Protein AF-A0A084ZCC2-F1 (afdb_monomer_lite)

Organism: NCBI:txid1005994

Sequence (187 aa):
MSNITREEIEHYLRAAKMIQTCDFDKGKHITVTPEHMIEIARIALASLEAEPVGEFYEAEPGNWYQRSEGDKAPKWTKLYAAPPVPSVPDYFAALVEAARVRADKAMRKHPQPNYVLNKVAEESGEVIKAVIHFTEGREEWRKVEYELIDNLAMLLRLVVEGDQVIGFTPPCICLTSILSAPLAEGE

Radius of gyration: 24.58 Å; chains: 1; bounding box: 45×61×62 Å

Foldseek 3Di:
DDDDDPVNVVVVVVVVVVVVPPPPDDPPPPDDDPVNVVVVVVLLVCLQVWDFPFKWADPDVVRIDTDDPPDDHPDIDGHTPHHRPDPPPPPVVVLLVLLQVVLVVCCVVPPPLDPLVVQLVVLVVQLVVQVVCVVVVNHDVVSNSVSSSSNSSSVVCCQCPNNVVVPGDHDPVSVVVVVPPDPPDDD

pLDDT: mean 78.57, std 18.83, range [33.72, 98.5]

Structure (mmCIF, N/CA/C/O backbone):
data_AF-A0A084ZCC2-F1
#
_entry.id   AF-A0A084ZCC2-F1
#
loop_
_atom_site.group_PDB
_atom_site.id
_atom_site.type_symbol
_atom_site.label_atom_id
_atom_site.label_alt_id
_atom_site.label_comp_id
_atom_site.label_asym_id
_atom_site.label_entity_id
_atom_site.label_seq_id
_atom_site.pdbx_PDB_ins_code
_atom_site.Cartn_x
_atom_site.Cartn_y
_atom_site.Cartn_z
_atom_site.occupancy
_atom_site.B_iso_or_equiv
_atom_site.auth_seq_id
_atom_site.auth_comp_id
_atom_site.auth_asym_id
_atom_site.auth_atom_id
_atom_site.pdbx_PDB_model_num
ATOM 1 N N . MET A 1 1 ? 6.401 -8.366 41.023 1.00 37.06 1 MET A N 1
ATOM 2 C CA . MET A 1 1 ? 5.619 -7.140 40.768 1.00 37.06 1 MET A CA 1
ATOM 3 C C . MET A 1 1 ? 6.564 -6.145 40.127 1.00 37.06 1 MET A C 1
ATOM 5 O O . MET A 1 1 ? 7.413 -5.604 40.824 1.00 37.06 1 MET A O 1
ATOM 9 N N . SER A 1 2 ? 6.523 -6.026 38.804 1.00 44.31 2 SER A N 1
ATOM 10 C CA . SER A 1 2 ? 7.379 -5.092 38.071 1.00 44.31 2 SER A CA 1
ATOM 11 C C . SER A 1 2 ? 6.809 -3.689 38.251 1.00 44.31 2 SER A C 1
ATOM 13 O O . SER A 1 2 ? 5.644 -3.455 37.938 1.00 44.31 2 SER A O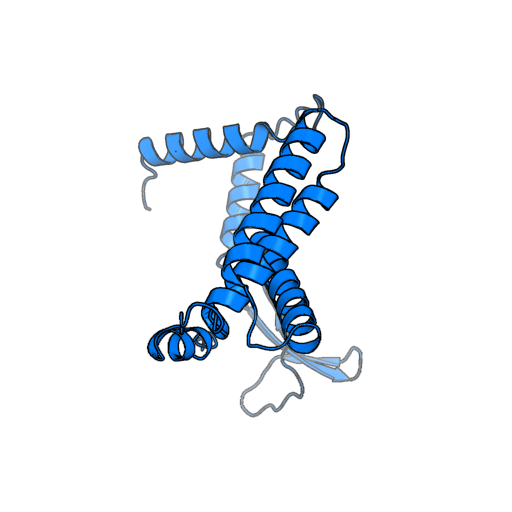 1
ATOM 15 N N . ASN A 1 3 ? 7.591 -2.786 38.837 1.00 54.12 3 ASN A N 1
ATOM 16 C CA . ASN A 1 3 ? 7.167 -1.407 39.047 1.00 54.12 3 ASN A CA 1
ATOM 17 C C . ASN A 1 3 ? 7.273 -0.660 37.717 1.00 54.12 3 ASN A C 1
ATOM 19 O O . ASN A 1 3 ? 8.357 -0.614 37.139 1.00 54.12 3 ASN A O 1
ATOM 23 N N . ILE A 1 4 ? 6.162 -0.084 37.257 1.00 68.75 4 ILE A N 1
ATOM 24 C CA . ILE A 1 4 ? 6.155 0.790 36.084 1.00 68.75 4 ILE A CA 1
ATOM 25 C C . ILE A 1 4 ? 6.996 2.035 36.387 1.00 68.75 4 ILE A C 1
ATOM 27 O O . ILE A 1 4 ? 6.869 2.655 37.448 1.00 68.75 4 ILE A O 1
ATOM 31 N N . THR A 1 5 ? 7.899 2.367 35.478 1.00 75.25 5 THR A N 1
ATOM 32 C CA . THR A 1 5 ? 8.809 3.504 35.612 1.00 75.25 5 THR A CA 1
ATOM 33 C C . THR A 1 5 ? 8.107 4.807 35.222 1.00 75.25 5 THR A C 1
ATOM 35 O O . THR A 1 5 ? 7.075 4.821 34.546 1.00 75.25 5 THR A O 1
ATOM 38 N N . ARG A 1 6 ? 8.647 5.944 35.671 1.00 68.06 6 ARG A N 1
ATOM 39 C CA . ARG A 1 6 ? 8.076 7.270 35.381 1.00 68.06 6 ARG A CA 1
ATOM 40 C C . ARG A 1 6 ? 8.093 7.564 33.879 1.00 68.06 6 ARG A C 1
ATOM 42 O O . ARG A 1 6 ? 7.176 8.191 33.354 1.00 68.06 6 ARG A O 1
ATOM 49 N N . GLU A 1 7 ? 9.126 7.085 33.207 1.00 72.81 7 GLU A N 1
ATOM 50 C CA . GLU A 1 7 ? 9.355 7.218 31.777 1.00 72.81 7 GLU A CA 1
ATOM 51 C C . GLU A 1 7 ? 8.299 6.443 30.975 1.00 72.81 7 GLU A C 1
ATOM 53 O O . GLU A 1 7 ? 7.768 6.965 29.994 1.00 72.81 7 GLU A O 1
ATOM 58 N N . GLU A 1 8 ? 7.927 5.242 31.428 1.00 62.34 8 GLU A N 1
ATOM 59 C CA . GLU A 1 8 ? 6.840 4.453 30.834 1.00 62.34 8 GLU A CA 1
ATOM 60 C C . GLU A 1 8 ? 5.485 5.150 31.002 1.00 62.34 8 GLU A C 1
ATOM 62 O O . GLU A 1 8 ? 4.724 5.248 30.041 1.00 62.34 8 GLU A O 1
ATOM 67 N N . ILE A 1 9 ? 5.200 5.720 32.179 1.00 67.69 9 ILE A N 1
ATOM 68 C CA . ILE A 1 9 ? 3.973 6.506 32.402 1.00 67.69 9 ILE A CA 1
ATOM 69 C C . ILE A 1 9 ? 3.910 7.704 31.441 1.00 67.69 9 ILE A C 1
ATOM 71 O O . ILE A 1 9 ? 2.873 7.955 30.825 1.00 67.69 9 ILE A O 1
ATOM 75 N N . GLU A 1 10 ? 5.010 8.441 31.274 1.00 66.50 10 GLU A N 1
ATOM 76 C CA . GLU A 1 10 ? 5.062 9.563 30.331 1.00 66.50 10 GLU A CA 1
ATOM 77 C C . GLU A 1 10 ? 4.898 9.122 28.874 1.00 66.50 10 GLU A C 1
ATOM 79 O O . GLU A 1 10 ? 4.264 9.833 28.088 1.00 66.50 10 GLU A O 1
ATOM 84 N N . HIS A 1 11 ? 5.441 7.961 28.507 1.00 63.38 11 HIS A N 1
ATOM 85 C CA . HIS A 1 11 ? 5.268 7.384 27.179 1.00 63.38 11 HIS A CA 1
ATOM 86 C C . HIS A 1 11 ? 3.789 7.082 26.895 1.00 63.38 11 HIS A C 1
ATOM 88 O O . HIS A 1 11 ? 3.254 7.540 25.881 1.00 63.38 11 HIS A O 1
ATOM 94 N N . TYR A 1 12 ? 3.099 6.419 27.828 1.00 64.00 12 TYR A N 1
ATOM 95 C CA . TYR A 1 12 ? 1.668 6.131 27.702 1.00 64.00 12 TYR A CA 1
ATOM 96 C C . TYR A 1 12 ? 0.813 7.404 27.660 1.00 64.00 12 TYR A C 1
ATOM 98 O O . TYR A 1 12 ? -0.120 7.489 26.862 1.00 64.00 12 TYR A O 1
ATOM 106 N N . LEU A 1 13 ? 1.157 8.432 28.444 1.00 63.72 13 LEU A N 1
ATOM 107 C CA . LEU A 1 13 ? 0.467 9.727 28.402 1.00 63.72 13 LEU A CA 1
ATOM 108 C C . LEU A 1 13 ? 0.616 10.429 27.045 1.00 63.72 13 LEU A C 1
ATOM 110 O O . LEU A 1 13 ? -0.351 11.007 26.544 1.00 63.72 13 LEU A O 1
ATOM 114 N N . ARG A 1 14 ? 1.802 10.377 26.423 1.00 66.56 14 ARG A N 1
ATOM 115 C CA . ARG A 1 14 ? 2.014 10.940 25.077 1.00 66.56 14 ARG A CA 1
ATOM 116 C C . ARG A 1 14 ? 1.240 10.163 24.014 1.00 66.56 14 ARG A C 1
ATOM 118 O O . ARG A 1 14 ? 0.611 10.792 23.167 1.00 66.56 14 ARG A O 1
ATOM 125 N N . ALA A 1 15 ? 1.240 8.831 24.089 1.00 57.94 15 ALA A N 1
ATOM 126 C CA . ALA A 1 15 ? 0.490 7.972 23.174 1.00 57.94 15 ALA A CA 1
ATOM 127 C C . ALA A 1 15 ? -1.028 8.221 23.268 1.00 57.94 15 ALA A C 1
ATOM 129 O O . ALA A 1 15 ? -1.685 8.432 22.250 1.00 57.94 15 ALA A O 1
ATOM 130 N N . ALA A 1 16 ? -1.578 8.310 24.484 1.00 58.28 16 ALA A N 1
ATOM 131 C CA . ALA A 1 16 ? -2.992 8.617 24.707 1.00 58.28 16 ALA A CA 1
ATOM 132 C C . ALA A 1 16 ? -3.389 9.999 24.157 1.00 58.28 16 ALA A C 1
ATOM 134 O O . ALA A 1 16 ? -4.464 10.160 23.578 1.00 58.28 16 ALA A O 1
ATOM 135 N N . LYS A 1 17 ? -2.499 10.992 24.277 1.00 57.06 17 LYS A N 1
ATOM 136 C CA . LYS A 1 17 ? -2.719 12.336 23.730 1.00 57.06 17 LYS A CA 1
ATOM 137 C C . LYS A 1 17 ? -2.733 12.359 22.196 1.00 57.06 17 LYS A C 1
ATOM 139 O O . LYS A 1 17 ? -3.427 13.195 21.632 1.00 57.06 17 LYS A O 1
ATOM 144 N N . MET A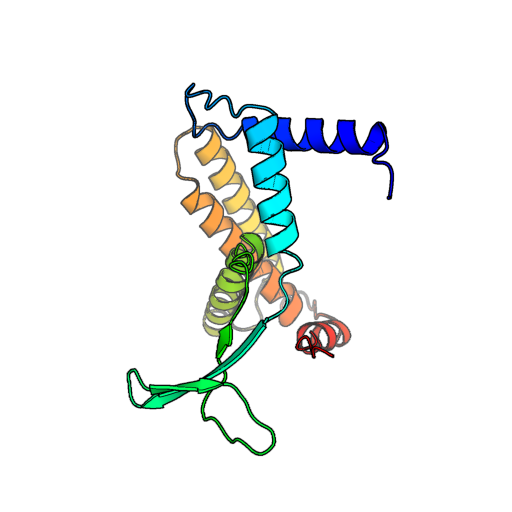 1 18 ? -2.015 11.449 21.529 1.00 53.94 18 MET A N 1
ATOM 145 C CA . MET A 1 18 ? -2.059 11.304 20.065 1.00 53.94 18 MET A CA 1
ATOM 146 C C . MET A 1 18 ? -3.313 10.575 19.568 1.00 53.94 18 MET A C 1
ATOM 148 O O . MET A 1 18 ? -3.827 10.910 18.506 1.00 53.94 18 MET A O 1
ATOM 152 N N . ILE A 1 19 ? -3.852 9.630 20.345 1.00 51.78 19 ILE A N 1
ATOM 153 C CA . ILE A 1 19 ? -5.147 8.988 20.046 1.00 51.78 19 ILE A CA 1
ATOM 154 C C . ILE A 1 19 ? -6.303 9.998 20.203 1.00 51.78 19 ILE A C 1
ATOM 156 O O . ILE A 1 19 ? -7.293 9.932 19.486 1.00 51.78 19 ILE A O 1
ATOM 160 N N . GLN A 1 20 ? -6.161 10.990 21.090 1.00 50.62 20 GLN A N 1
ATOM 161 C CA . GLN A 1 20 ? -7.151 12.054 21.312 1.00 50.62 20 GLN A CA 1
ATOM 162 C C . GLN A 1 20 ? -7.302 13.075 20.169 1.00 50.62 20 GLN A C 1
ATOM 164 O O . GLN A 1 20 ? -8.218 13.892 20.233 1.00 50.62 20 GLN A O 1
ATOM 169 N N . THR A 1 21 ? -6.440 13.068 19.146 1.00 45.81 21 THR A N 1
ATOM 170 C CA . THR A 1 21 ? -6.479 14.063 18.056 1.00 45.81 21 THR A CA 1
ATOM 171 C C . THR A 1 21 ? -7.033 13.530 16.736 1.00 45.81 21 THR A C 1
ATOM 173 O O . THR A 1 21 ? -6.850 14.163 15.702 1.00 45.81 21 THR A O 1
ATOM 176 N N . CYS A 1 22 ? -7.714 12.381 16.726 1.00 42.50 22 CYS A N 1
ATOM 177 C CA . CYS A 1 22 ? -8.507 11.994 15.561 1.00 42.50 22 CYS A CA 1
ATOM 178 C C . CYS A 1 22 ? -9.726 12.931 15.484 1.00 42.50 22 CYS A C 1
ATOM 180 O O . CYS A 1 22 ? -10.633 12.827 16.306 1.00 42.50 22 CYS A O 1
ATOM 182 N N . ASP A 1 23 ? -9.767 13.830 14.499 1.00 47.97 23 ASP A N 1
ATOM 183 C CA . ASP A 1 23 ? -10.802 14.868 14.304 1.00 47.97 23 ASP A CA 1
ATOM 184 C C . ASP A 1 23 ? -12.256 14.353 14.117 1.00 47.97 23 ASP A C 1
ATOM 186 O O . ASP A 1 23 ? -13.168 15.125 13.805 1.00 47.97 23 ASP A O 1
ATOM 190 N N . PHE A 1 24 ? -12.510 13.055 14.310 1.00 48.59 24 PHE A N 1
ATOM 191 C CA . PHE A 1 24 ? -13.828 12.434 14.175 1.00 48.59 24 PHE A CA 1
ATOM 192 C C . PHE A 1 24 ? -14.748 12.659 15.381 1.00 48.59 24 PHE A C 1
ATOM 194 O O . PHE A 1 24 ? -15.966 12.703 15.204 1.00 48.59 24 PHE A O 1
ATOM 201 N N . ASP A 1 25 ? -14.203 12.915 16.572 1.00 47.34 25 ASP A N 1
ATOM 202 C CA . ASP A 1 25 ? -15.004 13.171 17.770 1.00 47.34 25 ASP A CA 1
ATOM 203 C C . ASP A 1 25 ? -15.026 14.663 18.101 1.00 47.34 25 ASP A C 1
ATOM 205 O O . ASP A 1 25 ? -14.348 15.150 19.007 1.00 47.34 25 ASP A O 1
ATOM 209 N N . LYS A 1 26 ? -15.851 15.416 17.365 1.00 45.69 26 LYS A N 1
ATOM 210 C CA . LYS A 1 26 ? -16.171 16.819 17.673 1.00 45.69 26 LYS A CA 1
ATOM 211 C C . LYS A 1 26 ? -16.791 16.953 19.073 1.00 45.69 26 LYS A C 1
ATOM 213 O O . LYS A 1 26 ? -18.008 16.994 19.232 1.00 45.69 26 LYS A O 1
ATOM 218 N N . GLY A 1 27 ? -15.947 17.061 20.096 1.00 48.38 27 GLY A N 1
ATOM 219 C CA . GLY A 1 27 ? -16.281 17.642 21.397 1.00 48.38 27 GLY A CA 1
ATOM 220 C C . GLY A 1 27 ? -17.123 16.797 22.358 1.00 48.38 27 GLY A C 1
ATOM 221 O O . GLY A 1 27 ? -17.508 17.315 23.404 1.00 48.38 27 GLY A O 1
ATOM 222 N N . LYS A 1 28 ? -17.391 15.512 22.090 1.00 50.38 28 LYS A N 1
ATOM 223 C CA . LYS A 1 28 ? -17.910 14.607 23.131 1.00 50.38 28 LYS A CA 1
ATOM 224 C C . LYS A 1 28 ? -16.742 14.030 23.924 1.00 50.38 28 LYS A C 1
ATOM 226 O O . LYS A 1 28 ? -16.247 12.949 23.635 1.00 50.38 28 LYS A O 1
ATOM 231 N N . HIS A 1 29 ? -16.296 14.759 24.944 1.00 49.06 29 HIS A N 1
ATOM 232 C CA . HIS A 1 29 ? -15.429 14.179 25.966 1.00 49.06 29 HIS A CA 1
ATOM 233 C C . HIS A 1 29 ? -16.199 13.087 26.715 1.00 49.06 29 HIS A C 1
ATOM 235 O O . HIS A 1 29 ? -16.982 13.374 27.619 1.00 49.06 29 HIS A O 1
ATOM 241 N N . ILE A 1 30 ? -15.980 11.827 26.344 1.00 53.19 30 ILE A N 1
ATOM 242 C CA . ILE A 1 30 ? -16.312 10.703 27.214 1.00 53.19 30 ILE A CA 1
ATOM 243 C C . ILE A 1 30 ? -15.214 10.670 28.279 1.00 53.19 30 ILE A C 1
ATOM 245 O O . ILE A 1 30 ? -14.140 10.111 28.075 1.00 53.19 30 ILE A O 1
ATOM 249 N N . THR A 1 31 ? -15.440 11.345 29.404 1.00 53.94 31 THR A N 1
ATOM 250 C CA . THR A 1 31 ? -14.551 11.234 30.563 1.00 53.94 31 THR A CA 1
ATOM 251 C C . THR A 1 31 ? -14.739 9.853 31.181 1.00 53.94 31 THR A C 1
ATOM 253 O O . THR A 1 31 ? -15.754 9.594 31.827 1.00 53.94 31 THR A O 1
ATOM 256 N N . VAL A 1 32 ? -13.775 8.961 30.969 1.00 59.31 32 VAL A N 1
ATOM 257 C CA . VAL A 1 32 ? -13.704 7.666 31.651 1.00 59.31 32 VAL A CA 1
ATOM 258 C C . VAL A 1 32 ? -13.033 7.899 33.004 1.00 59.31 32 VAL A C 1
ATOM 260 O O . VAL A 1 32 ? -11.984 8.542 33.068 1.00 59.31 32 VAL A O 1
ATOM 263 N N . THR A 1 33 ? -13.640 7.437 34.099 1.00 66.12 33 THR A N 1
ATOM 264 C CA . THR A 1 33 ? -13.022 7.600 35.425 1.00 66.12 33 THR A CA 1
ATOM 265 C C . THR A 1 33 ? -11.753 6.740 35.530 1.00 66.12 33 THR A C 1
ATOM 267 O O . THR A 1 33 ? -11.649 5.726 34.831 1.00 66.12 33 THR A O 1
ATOM 270 N N . PRO A 1 34 ? -10.779 7.098 36.388 1.00 70.06 34 PRO A N 1
ATOM 271 C CA . PRO A 1 34 ? -9.557 6.310 36.562 1.00 70.06 34 PRO A CA 1
ATOM 272 C C . PRO A 1 34 ? -9.819 4.830 36.873 1.00 70.06 34 PRO A C 1
ATOM 274 O O . PRO A 1 34 ? -9.111 3.961 36.374 1.00 70.06 34 PRO A O 1
ATOM 277 N N . GLU A 1 35 ? -10.871 4.524 37.632 1.00 64.69 35 GLU A N 1
ATOM 278 C CA . GLU A 1 35 ? -11.262 3.154 37.980 1.00 64.69 35 GLU A CA 1
ATOM 279 C C . GLU A 1 35 ? -11.707 2.366 36.743 1.00 64.69 35 GLU A C 1
ATOM 281 O O . GLU A 1 35 ? -11.282 1.230 36.547 1.00 64.69 35 GLU A O 1
ATOM 286 N N . HIS A 1 36 ? -12.502 2.986 35.868 1.00 66.88 36 HIS A N 1
ATOM 287 C CA . HIS A 1 36 ? -12.920 2.368 34.611 1.00 66.88 36 HIS A CA 1
ATOM 288 C C . HIS A 1 36 ? -11.744 2.187 33.643 1.00 66.88 36 HIS A C 1
ATOM 290 O O . HIS A 1 36 ? -11.684 1.177 32.951 1.00 66.88 36 HIS A O 1
ATOM 296 N N . MET A 1 37 ? -10.781 3.116 33.620 1.00 69.00 37 MET A N 1
ATOM 297 C CA . MET A 1 37 ? -9.555 2.961 32.825 1.00 69.00 37 MET A CA 1
ATOM 298 C C . MET A 1 37 ? -8.716 1.770 33.299 1.00 69.00 37 MET A C 1
ATOM 300 O O . MET A 1 37 ? -8.210 1.008 32.477 1.00 69.00 37 MET A O 1
ATOM 304 N N . ILE A 1 38 ? -8.591 1.590 34.618 1.00 70.38 38 ILE A N 1
ATOM 305 C CA . ILE A 1 38 ? -7.899 0.439 35.211 1.00 70.38 38 ILE A CA 1
ATOM 306 C C . ILE A 1 38 ? -8.620 -0.859 34.849 1.00 70.38 38 ILE A C 1
ATOM 308 O O . ILE A 1 38 ? -7.965 -1.836 34.493 1.00 70.38 38 ILE A O 1
ATOM 312 N N . GLU A 1 39 ? -9.950 -0.875 34.910 1.00 71.00 39 GLU A N 1
ATOM 313 C CA . GLU A 1 39 ? -10.730 -2.066 34.577 1.00 71.00 39 GLU A CA 1
ATOM 314 C C . GLU A 1 39 ? -10.618 -2.430 33.092 1.00 71.00 39 GLU A C 1
ATOM 316 O O . GLU A 1 39 ? -10.369 -3.585 32.756 1.00 71.00 39 GLU A O 1
ATOM 321 N N . ILE A 1 40 ? -10.679 -1.440 32.196 1.00 73.44 40 ILE A N 1
ATOM 322 C CA . ILE A 1 40 ? -10.438 -1.644 30.762 1.00 73.44 40 ILE A CA 1
ATOM 323 C C . ILE A 1 40 ? -9.027 -2.194 30.526 1.00 73.44 40 ILE A C 1
ATOM 325 O O . ILE A 1 40 ? -8.866 -3.148 29.768 1.00 73.44 40 ILE A O 1
ATOM 329 N N . ALA A 1 41 ? -8.009 -1.639 31.190 1.00 75.31 41 ALA A N 1
ATOM 330 C CA . ALA A 1 41 ? -6.634 -2.117 31.062 1.00 75.31 41 ALA A CA 1
ATOM 331 C C . ALA A 1 41 ? -6.474 -3.565 31.557 1.00 75.31 41 ALA A C 1
ATOM 333 O O . ALA A 1 41 ? -5.783 -4.356 30.919 1.00 75.31 41 ALA A O 1
ATOM 334 N N . ARG A 1 42 ? -7.145 -3.938 32.655 1.00 73.75 42 ARG A N 1
ATOM 335 C CA . ARG A 1 42 ? -7.157 -5.317 33.170 1.00 73.75 42 ARG A CA 1
ATOM 336 C C . ARG A 1 42 ? -7.827 -6.284 32.203 1.00 73.75 42 ARG A C 1
ATOM 338 O O . ARG A 1 42 ? -7.267 -7.341 31.938 1.00 73.75 42 ARG A O 1
ATOM 345 N N . ILE A 1 43 ? -8.988 -5.918 31.660 1.00 74.00 43 ILE A N 1
ATOM 346 C CA . ILE A 1 43 ? -9.709 -6.733 30.673 1.00 74.00 43 ILE A CA 1
ATOM 347 C C . ILE A 1 43 ? -8.868 -6.895 29.403 1.00 74.00 43 ILE A C 1
ATOM 349 O O . ILE A 1 43 ? -8.754 -8.005 28.886 1.00 74.00 43 ILE A O 1
ATOM 353 N N . ALA A 1 44 ? -8.250 -5.816 28.919 1.00 71.19 44 ALA A N 1
ATOM 354 C CA . ALA A 1 44 ? -7.389 -5.849 27.741 1.00 71.19 44 ALA A CA 1
ATOM 355 C C . ALA A 1 44 ? -6.170 -6.756 27.956 1.00 71.19 44 ALA A C 1
ATOM 357 O O . ALA A 1 44 ? -5.876 -7.583 27.098 1.00 71.19 44 ALA A O 1
ATOM 358 N N . LEU A 1 45 ? -5.510 -6.660 29.115 1.00 75.94 45 LEU A N 1
ATOM 359 C CA . LEU A 1 45 ? -4.387 -7.530 29.462 1.00 75.94 45 LEU A CA 1
ATOM 360 C C . LEU A 1 45 ? -4.817 -9.001 29.548 1.00 75.94 45 LEU A C 1
ATOM 362 O O . LEU A 1 45 ? -4.208 -9.850 28.907 1.00 75.94 45 LEU A O 1
ATOM 366 N N . ALA A 1 46 ? -5.916 -9.292 30.251 1.00 73.56 46 ALA A N 1
ATOM 367 C CA . ALA A 1 46 ? -6.459 -10.646 30.355 1.00 73.56 46 ALA A CA 1
ATOM 368 C C . ALA A 1 46 ? -6.869 -11.227 28.992 1.00 73.56 46 ALA A C 1
ATOM 370 O O . ALA A 1 46 ? -6.788 -12.433 28.789 1.00 73.56 46 ALA A O 1
ATOM 371 N N . SER A 1 47 ? -7.294 -10.375 28.056 1.00 73.12 47 SER A N 1
ATOM 372 C CA . SER A 1 47 ? -7.643 -10.778 26.689 1.00 73.12 47 SER A CA 1
ATOM 373 C C . SER A 1 47 ? -6.406 -11.005 25.807 1.00 73.12 47 SER A C 1
ATOM 375 O O . SER A 1 47 ? -6.473 -11.805 24.876 1.00 73.12 47 SER A O 1
ATOM 377 N N . LEU A 1 48 ? -5.292 -10.301 26.063 1.00 72.94 48 LEU A N 1
ATOM 378 C CA . LEU A 1 48 ? -4.008 -10.491 25.366 1.00 72.94 48 LEU A CA 1
ATOM 379 C C . LEU A 1 48 ? -3.305 -11.780 25.803 1.00 72.94 48 LEU A C 1
ATOM 381 O O . LEU A 1 48 ? -2.706 -12.460 24.978 1.00 72.94 48 LEU A O 1
ATOM 385 N N . GLU A 1 49 ? -3.401 -12.115 27.088 1.00 74.44 49 GLU A N 1
ATOM 386 C CA . GLU A 1 49 ? -2.815 -13.320 27.690 1.00 74.44 49 GLU A CA 1
ATOM 387 C C . GLU A 1 49 ? -3.796 -14.509 27.699 1.00 74.44 49 GLU A C 1
ATOM 389 O O . GLU A 1 49 ? -3.557 -15.517 28.362 1.00 74.44 49 GLU A O 1
ATOM 394 N N . ALA A 1 50 ? -4.929 -14.398 26.997 1.00 76.62 50 ALA A N 1
ATOM 395 C CA . ALA A 1 50 ? -5.983 -15.403 27.035 1.00 76.62 50 ALA A CA 1
ATOM 396 C C . ALA A 1 50 ? -5.541 -16.714 26.364 1.00 76.62 50 ALA A C 1
ATOM 398 O O . ALA A 1 50 ? -5.586 -16.862 25.140 1.00 76.62 50 ALA A O 1
ATOM 399 N N . GLU A 1 51 ? -5.194 -17.704 27.180 1.00 80.06 51 GLU A N 1
ATOM 400 C CA . GLU A 1 51 ? -5.056 -19.092 26.749 1.00 80.06 51 GLU A CA 1
ATOM 401 C C . GLU A 1 51 ? -6.431 -19.779 26.648 1.00 80.06 51 GLU A C 1
ATOM 403 O O . GLU A 1 51 ? -7.370 -19.439 27.384 1.00 80.06 51 GLU A O 1
ATOM 408 N N . PRO A 1 52 ? -6.600 -20.746 25.728 1.00 82.88 52 PRO A N 1
ATOM 409 C CA . PRO A 1 52 ? -7.841 -21.497 25.634 1.00 82.88 52 PRO A CA 1
ATOM 410 C C . PRO A 1 52 ? -8.054 -22.343 26.897 1.00 82.88 52 PRO A C 1
ATOM 412 O O . PRO A 1 52 ? -7.203 -23.144 27.272 1.00 82.88 52 PRO A O 1
ATOM 415 N N . VAL A 1 53 ? -9.228 -22.225 27.521 1.00 85.81 53 VAL A N 1
ATOM 416 C CA . VAL A 1 53 ? -9.629 -23.062 28.669 1.00 85.81 53 VAL A CA 1
ATOM 417 C C . VAL A 1 53 ? -9.994 -24.488 28.261 1.00 85.81 53 VAL A C 1
ATOM 419 O O . VAL A 1 53 ? -10.101 -25.378 29.101 1.00 85.81 53 VAL A O 1
ATOM 422 N N . GLY A 1 54 ? -10.211 -24.711 26.968 1.00 86.06 54 GLY A N 1
ATOM 423 C CA . GLY A 1 54 ? -10.465 -26.025 26.410 1.00 86.06 54 GLY A CA 1
ATOM 424 C C . GLY A 1 54 ? -10.676 -25.969 24.907 1.00 86.06 54 GLY A C 1
ATOM 425 O O . GLY A 1 54 ? -10.933 -24.915 24.323 1.00 86.06 54 GLY A O 1
ATOM 426 N N . GLU A 1 55 ? -10.588 -27.133 24.281 1.00 88.44 55 GLU A N 1
ATOM 427 C CA . GLU A 1 55 ? -10.924 -27.323 22.877 1.00 88.44 55 GLU A CA 1
ATOM 428 C C . GLU A 1 55 ? -12.205 -28.136 22.791 1.00 88.44 55 GLU A C 1
ATOM 430 O O . GLU A 1 55 ? -12.375 -29.124 23.503 1.00 88.44 55 GLU A O 1
ATOM 435 N N . PHE A 1 56 ? -13.113 -27.705 21.929 1.00 89.50 56 PHE A N 1
ATOM 436 C CA . PHE A 1 56 ? -14.415 -28.320 21.746 1.00 89.50 56 PHE A CA 1
ATOM 437 C C . PHE A 1 56 ? -14.643 -28.607 20.273 1.00 89.50 56 PHE A C 1
ATOM 439 O O . PHE A 1 56 ? -14.069 -27.953 19.404 1.00 89.50 56 PHE A O 1
ATOM 446 N N . TYR A 1 57 ? -15.509 -29.560 19.977 1.00 87.44 57 TYR A N 1
ATOM 447 C CA . TYR A 1 57 ? -16.000 -29.770 18.627 1.00 87.44 57 TYR A CA 1
ATOM 448 C C . TYR A 1 57 ? -17.504 -29.983 18.640 1.00 87.44 57 TYR A C 1
ATOM 450 O O . TYR A 1 57 ? -18.077 -30.473 19.614 1.00 87.44 57 TYR A O 1
ATOM 458 N N . GLU A 1 58 ? -18.132 -29.591 17.540 1.00 87.94 58 GLU A N 1
ATOM 459 C CA . GLU A 1 58 ? -19.545 -29.828 17.297 1.00 87.94 58 GLU A CA 1
ATOM 460 C C . GLU A 1 58 ? -19.666 -31.086 16.433 1.00 87.94 58 GLU A C 1
ATOM 462 O O . GLU A 1 58 ? -19.188 -31.111 15.296 1.00 87.94 58 GLU A O 1
ATOM 467 N N . ALA A 1 59 ? -20.233 -32.155 16.995 1.00 81.75 59 ALA A N 1
ATOM 468 C CA . ALA A 1 59 ? -20.444 -33.405 16.260 1.00 81.75 59 ALA A CA 1
ATOM 469 C C . ALA A 1 59 ? -21.706 -33.324 15.386 1.00 81.75 59 ALA A C 1
ATOM 471 O O . ALA A 1 59 ? -21.718 -33.775 14.243 1.00 81.75 59 ALA A O 1
ATOM 472 N N . GLU A 1 60 ? -22.751 -32.705 15.934 1.00 82.50 60 GLU A N 1
ATOM 473 C CA . GLU A 1 60 ? -24.029 -32.402 15.291 1.00 82.50 60 GLU A CA 1
ATOM 474 C C . GLU A 1 60 ? -24.476 -31.009 15.754 1.00 82.50 60 GLU A C 1
ATOM 476 O O . GLU A 1 60 ? -24.072 -30.601 16.844 1.00 82.50 60 GLU A O 1
ATOM 481 N N . PRO A 1 61 ? -25.310 -30.278 14.993 1.00 84.38 61 PRO A N 1
ATOM 482 C CA . PRO A 1 61 ? -25.759 -28.942 15.381 1.00 84.38 61 PRO A CA 1
ATOM 483 C C . PRO A 1 61 ? -26.340 -28.911 16.804 1.00 84.38 61 PRO A C 1
ATOM 485 O O . PRO A 1 61 ? -27.374 -29.521 17.075 1.00 84.38 61 PRO A O 1
ATOM 488 N N . GLY A 1 62 ? -25.674 -28.200 17.714 1.00 82.62 62 GLY A N 1
ATOM 489 C CA . GLY A 1 62 ? -26.038 -28.101 19.131 1.00 82.62 62 GLY A CA 1
ATOM 490 C C . GLY A 1 62 ? -25.422 -29.158 20.060 1.00 82.62 62 GLY A C 1
ATOM 491 O O . GLY A 1 62 ? -25.505 -28.991 21.276 1.00 82.62 62 GLY A O 1
ATOM 492 N N . ASN A 1 63 ? -24.757 -30.189 19.532 1.00 86.38 63 ASN A N 1
ATOM 493 C CA . ASN A 1 63 ? -24.086 -31.240 20.303 1.00 86.38 63 ASN A CA 1
ATOM 494 C C . ASN A 1 63 ? -22.577 -30.978 20.385 1.00 86.38 63 ASN A C 1
ATOM 496 O O . ASN A 1 63 ? -21.802 -31.348 19.495 1.00 86.38 63 ASN A O 1
ATOM 500 N N . TRP A 1 64 ? -22.175 -30.344 21.487 1.00 86.88 64 TRP A N 1
ATOM 501 C CA . TRP A 1 64 ? -20.799 -29.936 21.755 1.00 86.88 64 TRP A CA 1
ATOM 502 C C . TRP A 1 64 ? -20.099 -30.892 22.712 1.00 86.88 64 TRP A C 1
ATOM 504 O O . TRP A 1 64 ? -20.620 -31.220 23.778 1.00 86.88 64 TRP A O 1
ATOM 514 N N . TYR A 1 65 ? -18.880 -31.279 22.349 1.00 85.81 65 TYR A N 1
ATOM 515 C CA . TYR A 1 65 ? -18.036 -32.166 23.140 1.00 85.81 65 TYR A CA 1
ATOM 516 C C . TYR A 1 65 ? -16.691 -31.507 23.411 1.00 85.81 65 TYR A C 1
ATOM 518 O O . TYR A 1 65 ? -16.117 -30.863 22.532 1.00 85.81 65 TYR A O 1
ATOM 526 N N . GLN A 1 66 ? -16.193 -31.670 24.634 1.00 87.81 66 GLN A N 1
ATOM 527 C CA . GLN A 1 66 ? -14.849 -31.252 25.014 1.00 87.81 66 GLN A CA 1
ATOM 528 C C . GLN A 1 66 ? -13.829 -32.292 24.544 1.00 87.81 66 GLN A C 1
ATOM 530 O O . GLN A 1 66 ? -14.089 -33.492 24.624 1.00 87.81 66 GLN A O 1
ATOM 535 N N . ARG A 1 67 ? -12.659 -31.832 24.092 1.00 86.31 67 ARG A N 1
ATOM 536 C CA . ARG A 1 67 ? -11.545 -32.687 23.679 1.00 86.31 67 ARG A CA 1
ATOM 537 C C . ARG A 1 67 ? -11.168 -33.667 24.785 1.00 86.31 67 ARG A C 1
ATOM 539 O O . ARG A 1 67 ? -10.764 -33.247 25.868 1.00 86.31 67 ARG A O 1
ATOM 546 N N . SER A 1 68 ? -11.214 -34.954 24.460 1.00 84.44 68 SER A N 1
ATOM 547 C CA . SER A 1 68 ? -10.634 -36.030 25.261 1.00 84.44 68 SER A CA 1
ATOM 548 C C . SER A 1 68 ? -9.493 -36.723 24.509 1.00 84.44 68 SER A C 1
ATOM 550 O O . SER A 1 68 ? -9.324 -36.574 23.295 1.00 84.44 68 SER A O 1
ATOM 552 N N . GLU A 1 69 ? -8.656 -37.463 25.235 1.00 77.06 69 GLU A N 1
ATOM 553 C CA . GLU A 1 69 ? -7.532 -38.193 24.647 1.00 77.06 69 GLU A CA 1
ATOM 554 C C . GLU A 1 69 ? -8.040 -39.297 23.703 1.00 77.06 69 GLU A C 1
ATOM 556 O O . GLU A 1 69 ? -8.804 -40.172 24.103 1.00 77.06 69 GLU A O 1
ATOM 561 N N . GLY A 1 70 ? -7.631 -39.240 22.431 1.00 77.69 70 GLY A N 1
ATOM 562 C CA . GLY A 1 70 ? -8.069 -40.173 21.386 1.00 77.69 70 GLY A CA 1
ATOM 563 C C . GLY A 1 70 ? -9.219 -39.675 20.501 1.00 77.69 70 GLY A C 1
ATOM 564 O O . GLY A 1 70 ? -9.498 -40.309 19.479 1.00 77.69 70 GLY A O 1
ATOM 565 N N . ASP A 1 71 ? -9.832 -38.532 20.824 1.00 80.00 71 ASP A N 1
ATOM 566 C CA . ASP A 1 71 ? -10.890 -37.947 19.999 1.00 80.00 71 ASP A CA 1
ATOM 567 C C . ASP A 1 71 ? -10.361 -37.441 18.652 1.00 80.00 71 ASP A C 1
ATOM 569 O O . ASP A 1 71 ? -9.286 -36.841 18.546 1.00 80.00 71 ASP A O 1
ATOM 573 N N . LYS A 1 72 ? -11.168 -37.635 17.606 1.00 76.88 72 LYS A N 1
ATOM 574 C CA . LYS A 1 72 ? -10.940 -37.063 16.277 1.00 76.88 72 LYS A CA 1
ATOM 575 C C . LYS A 1 72 ? -12.110 -36.162 15.921 1.00 76.88 72 LYS A C 1
ATOM 577 O O . LYS A 1 72 ? -13.205 -36.650 15.660 1.00 76.88 72 LYS A O 1
ATOM 582 N N . ALA A 1 73 ? -11.857 -34.861 15.872 1.00 77.75 73 ALA A N 1
ATOM 583 C CA . ALA A 1 73 ? -12.829 -33.879 15.423 1.00 77.75 73 ALA A CA 1
ATOM 584 C C . ALA A 1 73 ? -12.516 -33.401 13.997 1.00 77.75 73 ALA A C 1
ATOM 586 O O . ALA A 1 73 ? -11.341 -33.266 13.645 1.00 77.75 73 ALA A O 1
ATOM 587 N N . PRO A 1 74 ? -13.540 -33.075 13.189 1.00 77.75 74 PRO A N 1
ATOM 588 C CA . PRO A 1 74 ? -13.338 -32.426 11.894 1.00 77.75 74 PRO A CA 1
ATOM 589 C C . PRO A 1 74 ? -12.795 -30.997 12.046 1.00 77.75 74 PRO A C 1
ATOM 591 O O . PRO A 1 74 ? -12.026 -30.535 11.205 1.00 77.75 74 PRO A O 1
ATOM 594 N N . LYS A 1 75 ? -13.182 -30.296 13.119 1.00 84.50 75 LYS A N 1
ATOM 595 C CA . LYS A 1 75 ? -12.711 -28.951 13.449 1.00 84.50 75 LYS A CA 1
ATOM 596 C C . LYS A 1 75 ? -12.750 -28.740 14.959 1.00 84.50 75 LYS A C 1
ATOM 598 O O . LYS A 1 75 ? -13.803 -28.896 15.573 1.00 84.50 75 LYS A O 1
ATOM 603 N N . TRP A 1 76 ? -11.617 -28.344 15.527 1.00 85.44 76 TRP A N 1
ATOM 604 C CA . TRP A 1 76 ? -11.522 -27.916 16.918 1.00 85.44 76 TRP A CA 1
ATOM 605 C C . TRP A 1 76 ? -11.818 -26.420 17.036 1.00 85.44 76 TRP A C 1
ATOM 607 O O . TRP A 1 76 ? -11.312 -25.607 16.260 1.00 85.44 76 TRP A O 1
ATOM 617 N N . THR A 1 77 ? -12.625 -26.065 18.025 1.00 86.50 77 THR A N 1
ATOM 618 C CA . THR A 1 77 ? -12.960 -24.695 18.405 1.00 86.50 77 THR A CA 1
ATOM 619 C C . THR A 1 77 ? -12.418 -24.447 19.805 1.00 86.50 77 THR A C 1
ATOM 621 O O . THR A 1 77 ? -12.779 -25.139 20.755 1.00 86.50 77 THR A O 1
ATOM 624 N N . LYS A 1 78 ? -11.534 -23.458 19.931 1.00 88.00 78 LYS A N 1
ATOM 625 C CA . LYS A 1 78 ? -10.954 -23.046 21.209 1.00 88.00 78 LYS A CA 1
ATOM 626 C C . LYS A 1 78 ? -11.967 -22.213 21.994 1.00 88.00 78 LYS A C 1
ATOM 628 O O . LYS A 1 78 ? -12.492 -21.231 21.471 1.00 88.00 78 LYS A O 1
ATOM 633 N N . LEU A 1 79 ? -12.237 -22.607 23.234 1.00 85.06 79 LEU A N 1
ATOM 634 C CA . LEU A 1 79 ? -13.031 -21.838 24.186 1.00 85.06 79 LEU A CA 1
ATOM 635 C C . LEU A 1 79 ? -12.082 -21.046 25.082 1.00 85.06 79 LEU A C 1
ATOM 637 O O . LEU A 1 79 ? -11.102 -21.600 25.570 1.00 85.06 79 LEU A O 1
ATOM 641 N N . TYR A 1 80 ? -12.382 -19.774 25.323 1.00 82.19 80 TYR A N 1
ATOM 642 C CA . TYR A 1 80 ? -11.555 -18.883 26.135 1.00 82.19 80 TYR A CA 1
ATOM 643 C C . TYR A 1 80 ? -12.363 -18.332 27.315 1.00 82.19 80 TYR A C 1
ATOM 645 O O . TYR A 1 80 ? -13.567 -18.110 27.188 1.00 82.19 80 TYR A O 1
ATOM 653 N N . ALA A 1 81 ? -11.704 -18.105 28.456 1.00 81.00 81 ALA A N 1
ATOM 654 C CA . ALA A 1 81 ? -12.336 -17.503 29.638 1.00 81.00 81 ALA A CA 1
ATOM 655 C C . ALA A 1 81 ? -12.701 -16.026 29.421 1.00 81.00 81 ALA A C 1
ATOM 657 O O . ALA A 1 81 ? -13.717 -15.549 29.921 1.00 81.00 81 ALA A O 1
ATOM 658 N N . ALA A 1 82 ? -11.868 -15.320 28.658 1.00 75.44 82 ALA A N 1
ATOM 659 C CA . ALA A 1 82 ? -12.118 -13.983 28.148 1.00 75.44 82 ALA A CA 1
ATOM 660 C C . ALA A 1 82 ? -12.042 -14.037 26.618 1.00 75.44 82 ALA A C 1
ATOM 662 O O . ALA A 1 82 ? -11.242 -14.813 26.090 1.00 75.44 82 ALA A O 1
ATOM 663 N N . PRO A 1 83 ? -12.858 -13.261 25.885 1.00 69.38 83 PRO A N 1
ATOM 664 C CA . PRO A 1 83 ? -12.735 -13.204 24.437 1.00 69.38 83 PRO A CA 1
ATOM 665 C C . PRO A 1 83 ? -11.299 -12.792 24.076 1.00 69.38 83 PRO A C 1
ATOM 667 O O . PRO A 1 83 ? -10.833 -11.765 24.575 1.00 69.38 83 PRO A O 1
ATOM 670 N N . PRO A 1 84 ? -10.583 -13.566 23.241 1.00 66.75 84 PRO A N 1
ATOM 671 C CA . PRO A 1 84 ? -9.257 -13.165 22.800 1.00 66.75 84 PRO A CA 1
ATOM 672 C C . PRO A 1 84 ? -9.378 -11.845 22.040 1.00 66.75 84 PRO A C 1
ATOM 674 O O . PRO A 1 84 ? -10.376 -11.620 21.343 1.00 66.75 84 PRO A O 1
ATOM 677 N N . VAL A 1 85 ? -8.383 -10.963 22.175 1.00 62.66 85 VAL A N 1
ATOM 678 C CA . VAL A 1 85 ? -8.394 -9.686 21.450 1.00 62.66 85 VAL A CA 1
ATOM 679 C C . VAL A 1 85 ? -8.541 -9.986 19.953 1.00 62.66 85 VAL A C 1
ATOM 681 O O . VAL A 1 85 ? -7.690 -10.688 19.399 1.00 62.66 85 VAL A O 1
ATOM 684 N N . PRO A 1 86 ? -9.597 -9.499 19.272 1.00 59.31 86 PRO A N 1
ATOM 685 C CA . PRO A 1 86 ? -9.669 -9.620 17.826 1.00 59.31 86 PRO A CA 1
ATOM 686 C C . PRO A 1 86 ? -8.447 -8.907 17.248 1.00 59.31 86 PRO A C 1
ATOM 688 O O . PRO A 1 86 ? -8.228 -7.729 17.532 1.00 59.31 86 PRO A O 1
ATOM 691 N N . SER A 1 87 ? -7.631 -9.619 16.468 1.00 57.28 87 SER A N 1
ATOM 692 C CA . SER A 1 87 ? -6.488 -9.017 15.787 1.00 57.28 87 SER A CA 1
ATOM 693 C C . SER A 1 87 ? -7.000 -7.851 14.947 1.00 57.28 87 SER A C 1
ATOM 695 O O . SER A 1 87 ? -7.747 -8.071 13.989 1.00 57.28 87 SER A O 1
ATOM 697 N N . VAL A 1 88 ? -6.650 -6.620 15.320 1.00 57.44 88 VAL A N 1
ATOM 698 C CA . VAL A 1 88 ? -6.947 -5.445 14.500 1.00 57.44 88 VAL A CA 1
ATOM 699 C C . VAL A 1 88 ? -6.256 -5.689 13.158 1.00 57.44 88 VAL A C 1
ATOM 701 O O . VAL A 1 88 ? -5.037 -5.874 13.159 1.00 57.44 88 VAL A O 1
ATOM 704 N N . PRO A 1 89 ? -6.991 -5.770 12.034 1.00 59.53 89 PRO A N 1
ATOM 705 C CA . PRO A 1 89 ? -6.366 -5.975 10.739 1.00 59.53 89 PRO A CA 1
ATOM 706 C C . PRO A 1 89 ? -5.351 -4.858 10.516 1.00 59.53 89 PRO A C 1
ATOM 708 O O . PRO A 1 89 ? -5.707 -3.682 10.611 1.00 59.53 89 PRO A O 1
ATOM 711 N N . ASP A 1 90 ? -4.093 -5.221 10.267 1.00 82.50 90 ASP A N 1
ATOM 712 C CA . ASP A 1 90 ? -3.061 -4.244 9.942 1.00 82.50 90 ASP A CA 1
ATOM 713 C C . ASP A 1 90 ? -3.496 -3.506 8.671 1.00 82.50 90 ASP A C 1
ATOM 715 O O . ASP A 1 90 ? -3.567 -4.069 7.575 1.00 82.50 90 ASP A O 1
ATOM 719 N N . TYR A 1 91 ? -3.848 -2.235 8.847 1.00 84.31 91 TYR A N 1
ATOM 720 C CA . TYR A 1 91 ? -4.342 -1.383 7.779 1.00 84.31 91 TYR A CA 1
ATOM 721 C C . TYR A 1 91 ? -3.314 -1.260 6.649 1.00 84.31 91 TYR A C 1
ATOM 723 O O . TYR A 1 91 ? -3.683 -1.296 5.475 1.00 84.31 91 TYR A O 1
ATOM 731 N N . PHE A 1 92 ? -2.018 -1.208 6.974 1.00 88.12 92 PHE A N 1
ATOM 732 C CA . PHE A 1 92 ? -0.976 -1.195 5.955 1.00 88.12 92 PHE A CA 1
ATOM 733 C C . PHE A 1 92 ? -0.879 -2.544 5.239 1.00 88.12 92 PHE A C 1
ATOM 735 O O . PHE A 1 92 ? -0.785 -2.571 4.011 1.00 88.12 92 PHE A O 1
ATOM 742 N N . ALA A 1 93 ? -0.988 -3.662 5.963 1.00 88.69 93 ALA A N 1
ATOM 743 C CA . ALA A 1 93 ? -1.045 -4.984 5.339 1.00 88.69 93 ALA A CA 1
ATOM 744 C C . ALA A 1 93 ? -2.217 -5.105 4.351 1.00 88.69 93 ALA A C 1
ATOM 746 O O . ALA A 1 93 ? -2.043 -5.664 3.268 1.00 88.69 93 ALA A O 1
ATOM 747 N N . ALA A 1 94 ? -3.381 -4.525 4.664 1.00 89.19 94 ALA A N 1
ATOM 748 C CA . ALA A 1 94 ? -4.519 -4.492 3.746 1.00 89.19 94 ALA A CA 1
ATOM 749 C C . ALA A 1 94 ? -4.220 -3.692 2.460 1.00 89.19 94 ALA A C 1
ATOM 751 O O . ALA A 1 94 ? -4.577 -4.135 1.364 1.00 89.19 94 ALA A O 1
ATOM 752 N N . LEU A 1 95 ? -3.523 -2.552 2.565 1.00 94.81 95 LEU A N 1
ATOM 753 C CA . LEU A 1 95 ? -3.072 -1.779 1.398 1.00 94.81 95 LEU A CA 1
ATOM 754 C C . LEU A 1 95 ? -2.057 -2.563 0.556 1.00 94.81 95 LEU A C 1
ATOM 756 O O . LEU A 1 95 ? -2.162 -2.594 -0.670 1.00 94.81 95 LEU A O 1
ATOM 760 N N . VAL A 1 96 ? -1.100 -3.233 1.205 1.00 95.44 96 VAL A N 1
ATOM 761 C CA . VAL A 1 96 ? -0.102 -4.074 0.530 1.00 95.44 96 VAL A CA 1
ATOM 762 C C . VAL A 1 96 ? -0.771 -5.238 -0.200 1.00 95.44 96 VAL A C 1
ATOM 764 O O . VAL A 1 96 ? -0.408 -5.526 -1.339 1.00 95.44 96 VAL A O 1
ATOM 767 N N . GLU A 1 97 ? -1.775 -5.879 0.398 1.00 93.44 97 GLU A N 1
ATOM 768 C CA . GLU A 1 97 ? -2.509 -6.969 -0.248 1.00 93.44 97 GLU A CA 1
ATOM 769 C C . GLU A 1 97 ? -3.277 -6.480 -1.485 1.00 93.44 97 GLU A C 1
ATOM 771 O O . GLU A 1 97 ? -3.189 -7.068 -2.567 1.00 93.44 97 GLU A O 1
ATOM 776 N N . ALA A 1 98 ? -3.949 -5.331 -1.383 1.00 94.81 98 ALA A N 1
ATOM 777 C CA . ALA A 1 98 ? -4.589 -4.701 -2.534 1.00 94.81 98 ALA A CA 1
ATOM 778 C C . ALA A 1 98 ? -3.576 -4.331 -3.638 1.00 94.81 98 ALA A C 1
ATOM 780 O O . ALA A 1 98 ? -3.873 -4.478 -4.832 1.00 94.81 98 ALA A O 1
ATOM 781 N N . ALA A 1 99 ? -2.374 -3.895 -3.253 1.00 97.69 99 ALA A N 1
ATOM 782 C CA . ALA A 1 99 ? -1.287 -3.573 -4.170 1.00 97.69 99 ALA A CA 1
ATOM 783 C C . ALA A 1 99 ? -0.732 -4.814 -4.879 1.00 97.69 99 ALA A C 1
ATOM 785 O O . ALA A 1 99 ? -0.451 -4.736 -6.073 1.00 97.69 99 ALA A O 1
ATOM 786 N N . ARG A 1 100 ? -0.650 -5.977 -4.216 1.00 97.06 100 ARG A N 1
ATOM 787 C CA . ARG A 1 100 ? -0.272 -7.253 -4.859 1.00 97.06 100 ARG A CA 1
ATOM 788 C C . ARG A 1 100 ? -1.239 -7.622 -5.978 1.00 97.06 100 ARG A C 1
ATOM 790 O O . ARG A 1 100 ? -0.816 -7.872 -7.103 1.00 97.06 100 ARG A O 1
ATOM 797 N N . VAL A 1 101 ? -2.544 -7.553 -5.710 1.00 96.94 101 VAL A N 1
ATOM 798 C CA . VAL A 1 101 ? -3.580 -7.823 -6.722 1.00 96.94 101 VAL A CA 1
ATOM 799 C C . VAL A 1 101 ? -3.482 -6.841 -7.896 1.00 96.94 101 VAL A C 1
ATOM 801 O O . VAL A 1 101 ? -3.638 -7.224 -9.063 1.00 96.94 101 VAL A O 1
ATOM 804 N N . ARG A 1 102 ? -3.218 -5.559 -7.612 1.00 97.12 102 ARG A N 1
ATOM 805 C CA . ARG A 1 102 ? -3.032 -4.530 -8.644 1.00 97.12 102 ARG A CA 1
ATOM 806 C C . ARG A 1 102 ? -1.766 -4.779 -9.468 1.00 97.12 102 ARG A C 1
ATOM 808 O O . ARG A 1 102 ? -1.832 -4.696 -10.695 1.00 97.12 102 ARG A O 1
ATOM 815 N N . ALA A 1 103 ? -0.660 -5.130 -8.814 1.00 97.12 103 ALA A N 1
ATOM 816 C CA . ALA A 1 103 ? 0.611 -5.459 -9.444 1.00 97.12 103 ALA A CA 1
ATOM 817 C C . ALA A 1 103 ? 0.434 -6.638 -10.401 1.00 97.12 103 ALA A C 1
ATOM 819 O O . ALA A 1 103 ? 0.704 -6.484 -11.587 1.00 97.12 103 ALA A O 1
ATOM 820 N N . ASP A 1 104 ? -0.155 -7.745 -9.948 1.00 96.06 104 ASP A N 1
ATOM 821 C CA . ASP A 1 104 ? -0.454 -8.918 -10.776 1.00 96.06 104 ASP A CA 1
ATOM 822 C C . ASP A 1 104 ? -1.281 -8.570 -12.021 1.00 96.06 104 ASP A C 1
ATOM 824 O O . ASP A 1 104 ? -1.039 -9.062 -13.128 1.00 96.06 104 ASP A O 1
ATOM 828 N N . LYS A 1 105 ? -2.293 -7.710 -11.863 1.00 96.56 105 LYS A N 1
ATOM 829 C CA . LYS A 1 105 ? -3.101 -7.236 -12.992 1.00 96.56 105 LYS A CA 1
ATOM 830 C C . LYS A 1 105 ? -2.264 -6.397 -13.961 1.00 96.56 105 LYS A C 1
ATOM 832 O O . LYS A 1 105 ? -2.407 -6.554 -15.175 1.00 96.56 105 LYS A O 1
ATOM 837 N N . ALA A 1 106 ? -1.405 -5.524 -13.444 1.00 94.81 106 ALA A N 1
ATOM 838 C CA . ALA A 1 106 ? -0.529 -4.677 -14.242 1.00 94.81 106 ALA A CA 1
ATOM 839 C C . ALA A 1 106 ? 0.560 -5.482 -14.970 1.00 94.81 106 ALA A C 1
ATOM 841 O O . ALA A 1 106 ? 0.796 -5.209 -16.143 1.00 94.81 106 ALA A O 1
ATOM 842 N N . MET A 1 107 ? 1.143 -6.508 -14.342 1.00 95.38 107 MET A N 1
ATOM 843 C CA . MET A 1 107 ? 2.112 -7.427 -14.958 1.00 95.38 107 MET A CA 1
ATOM 844 C C . MET A 1 107 ? 1.501 -8.153 -16.162 1.00 95.38 107 MET A C 1
ATOM 846 O O . MET A 1 107 ? 2.075 -8.158 -17.247 1.00 95.38 107 MET A O 1
ATOM 850 N N . ARG A 1 108 ? 0.279 -8.692 -16.015 1.00 96.44 108 ARG A N 1
ATOM 851 C CA . ARG A 1 108 ? -0.435 -9.363 -17.121 1.00 96.44 108 ARG A CA 1
ATOM 852 C C . ARG A 1 108 ? -0.796 -8.407 -18.259 1.00 96.44 108 ARG A C 1
ATOM 854 O O . ARG A 1 108 ? -0.782 -8.801 -19.420 1.00 96.44 108 ARG A O 1
ATOM 861 N N . LYS A 1 109 ? -1.165 -7.166 -17.930 1.00 96.38 109 LYS A N 1
ATOM 862 C CA . LYS A 1 109 ? -1.596 -6.163 -18.915 1.00 96.38 109 LYS A CA 1
ATOM 863 C C . LYS A 1 109 ? -0.419 -5.496 -19.632 1.00 96.38 109 LYS A C 1
ATOM 865 O O . LYS A 1 109 ? -0.548 -5.121 -20.794 1.00 96.38 109 LYS A O 1
ATOM 870 N N . HIS A 1 110 ? 0.700 -5.327 -18.936 1.00 94.25 110 HIS A N 1
ATOM 871 C CA . HIS A 1 110 ? 1.878 -4.604 -19.400 1.00 94.25 110 HIS A CA 1
ATOM 872 C C . HIS A 1 110 ? 3.150 -5.420 -19.120 1.00 94.25 110 HIS A C 1
ATOM 874 O O . HIS A 1 110 ? 3.946 -5.014 -18.258 1.00 94.25 110 HIS A O 1
ATOM 880 N N . PRO A 1 111 ? 3.324 -6.563 -19.813 1.00 94.56 111 PRO A N 1
ATOM 881 C CA . PRO A 1 111 ? 4.450 -7.464 -19.595 1.00 94.56 111 PRO A CA 1
ATOM 882 C C . PRO A 1 111 ? 5.782 -6.791 -19.939 1.00 94.56 111 PRO A C 1
ATOM 884 O O . PRO A 1 111 ? 5.826 -5.822 -20.699 1.00 94.56 111 PRO A O 1
ATOM 887 N N . GLN A 1 112 ? 6.871 -7.312 -19.377 1.00 90.31 112 GLN A N 1
ATOM 888 C CA . GLN A 1 112 ? 8.223 -6.883 -19.730 1.00 90.31 112 GLN A CA 1
ATOM 889 C C . GLN A 1 112 ? 8.538 -7.175 -21.216 1.00 90.31 112 GLN A C 1
ATOM 891 O O . GLN A 1 112 ? 8.005 -8.147 -21.763 1.00 90.31 112 GLN A O 1
ATOM 896 N N . PRO A 1 113 ? 9.424 -6.397 -21.869 1.00 93.81 113 PRO A N 1
ATOM 897 C CA . PRO A 1 1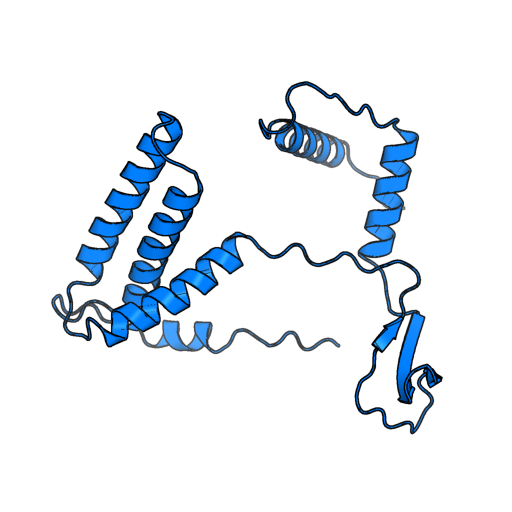13 ? 10.157 -5.241 -21.337 1.00 93.81 113 PRO A CA 1
ATOM 898 C C . PRO A 1 113 ? 9.281 -4.000 -21.128 1.00 93.81 113 PRO A C 1
ATOM 900 O O . PRO A 1 113 ? 8.513 -3.622 -22.012 1.00 93.81 113 PRO A O 1
ATOM 903 N N . ASN A 1 114 ? 9.402 -3.350 -19.967 1.00 94.31 114 ASN A N 1
ATOM 904 C CA . ASN A 1 114 ? 8.616 -2.162 -19.633 1.00 94.31 114 ASN A CA 1
ATOM 905 C C . ASN A 1 114 ? 9.378 -1.185 -18.718 1.00 94.31 114 ASN A C 1
ATOM 907 O O . ASN A 1 114 ? 10.154 -1.618 -17.869 1.00 94.31 114 ASN A O 1
ATOM 911 N N . TYR A 1 115 ? 9.099 0.115 -18.863 1.00 95.50 115 TYR A N 1
ATOM 912 C CA . TYR A 1 115 ? 9.651 1.206 -18.051 1.00 95.50 115 TYR A CA 1
ATOM 913 C C . TYR A 1 115 ? 8.999 1.268 -16.658 1.00 95.50 115 TYR A C 1
ATOM 915 O O . TYR A 1 115 ? 8.341 2.251 -16.298 1.00 95.50 115 TYR A O 1
ATOM 923 N N . VAL A 1 116 ? 9.126 0.193 -15.880 1.00 96.38 116 VAL A N 1
ATOM 924 C CA . VAL A 1 116 ? 8.525 0.089 -14.543 1.00 96.38 116 VAL A CA 1
ATOM 925 C C . VAL A 1 116 ? 9.069 1.171 -13.609 1.00 96.38 116 VAL A C 1
ATOM 927 O O . VAL A 1 116 ? 8.293 1.741 -12.844 1.00 96.38 116 VAL A O 1
ATOM 930 N N . LEU A 1 117 ? 10.355 1.534 -13.714 1.00 96.50 117 LEU A N 1
ATOM 931 C CA . LEU A 1 117 ? 10.934 2.600 -12.891 1.00 96.50 117 LEU A CA 1
ATOM 932 C C . LEU A 1 117 ? 10.268 3.957 -13.166 1.00 96.50 117 LEU A C 1
ATOM 934 O O . LEU A 1 117 ? 9.956 4.697 -12.235 1.00 96.50 117 LEU A O 1
ATOM 938 N N . ASN A 1 118 ? 9.991 4.268 -14.434 1.00 97.25 118 ASN A N 1
ATOM 939 C CA . ASN A 1 118 ? 9.307 5.513 -14.791 1.00 97.25 118 ASN A CA 1
ATOM 940 C C . ASN A 1 118 ? 7.865 5.517 -14.276 1.00 97.25 118 ASN A C 1
ATOM 942 O O . ASN A 1 118 ? 7.373 6.557 -13.846 1.00 97.25 118 ASN A O 1
ATOM 946 N N . LYS A 1 119 ? 7.204 4.354 -14.275 1.00 96.94 119 LYS A N 1
ATOM 947 C CA . LYS A 1 119 ? 5.864 4.221 -13.699 1.00 96.94 119 LYS A CA 1
ATOM 948 C C . LYS A 1 119 ? 5.851 4.435 -12.191 1.00 96.94 119 LYS A C 1
ATOM 950 O O . LYS A 1 119 ? 4.957 5.116 -11.715 1.00 96.94 119 LYS A O 1
ATOM 955 N N . VAL A 1 120 ? 6.863 3.978 -11.451 1.00 97.44 120 VAL A N 1
ATOM 956 C CA . VAL A 1 120 ? 6.992 4.313 -10.017 1.00 97.44 120 VAL A CA 1
ATOM 957 C C . VAL A 1 120 ? 7.002 5.831 -9.796 1.00 97.44 120 VAL A C 1
ATOM 959 O O . VAL A 1 120 ? 6.327 6.327 -8.895 1.00 97.44 120 VAL A O 1
ATOM 962 N N . ALA A 1 121 ? 7.735 6.584 -10.623 1.00 97.81 121 ALA A N 1
ATOM 963 C CA . ALA A 1 121 ? 7.771 8.043 -10.521 1.00 97.81 121 ALA A CA 1
ATOM 964 C C . ALA A 1 121 ? 6.412 8.690 -10.852 1.00 97.81 121 ALA A C 1
ATOM 966 O O . ALA A 1 121 ? 5.998 9.620 -10.162 1.00 97.81 121 ALA A O 1
ATOM 967 N N . GLU A 1 122 ? 5.718 8.188 -11.877 1.00 97.81 122 GLU A N 1
ATOM 968 C CA . GLU A 1 122 ? 4.385 8.656 -12.282 1.00 97.81 122 GLU A CA 1
ATOM 969 C C . GLU A 1 122 ? 3.351 8.453 -11.166 1.00 97.81 122 GLU A C 1
ATOM 971 O O . GLU A 1 122 ? 2.734 9.425 -10.733 1.00 97.81 122 GLU A O 1
ATOM 976 N N . GLU A 1 123 ? 3.242 7.236 -10.621 1.00 97.81 123 GLU A N 1
ATOM 977 C CA . GLU A 1 123 ? 2.288 6.937 -9.542 1.00 97.81 123 GLU A CA 1
ATOM 978 C C . GLU A 1 123 ? 2.637 7.684 -8.245 1.00 97.81 123 GLU A C 1
ATOM 980 O O . GLU A 1 123 ? 1.759 8.162 -7.530 1.00 97.81 123 GLU A O 1
ATOM 985 N N . SER A 1 124 ? 3.929 7.879 -7.950 1.00 98.06 124 SER A N 1
ATOM 986 C CA . SER A 1 124 ? 4.350 8.715 -6.816 1.00 98.06 124 SER A CA 1
ATOM 987 C C . SER A 1 124 ? 3.875 10.170 -6.961 1.00 98.06 124 SER A C 1
ATOM 989 O O . SER A 1 124 ? 3.539 10.811 -5.964 1.00 98.06 124 SER A O 1
ATOM 991 N N . GLY A 1 125 ? 3.815 10.696 -8.188 1.00 98.38 125 GLY A N 1
ATOM 992 C CA . GLY A 1 125 ? 3.257 12.018 -8.475 1.00 98.38 125 GLY A CA 1
ATOM 993 C C . GLY A 1 125 ? 1.743 12.092 -8.257 1.00 98.38 125 GLY A C 1
ATOM 994 O O . GLY A 1 125 ? 1.252 13.082 -7.707 1.00 98.38 125 GLY A O 1
ATOM 995 N N . GLU A 1 126 ? 1.005 11.044 -8.627 1.00 98.38 126 GLU A N 1
ATOM 996 C CA . GLU A 1 126 ? -0.442 10.963 -8.385 1.00 98.38 126 GLU A CA 1
ATOM 997 C C . GLU A 1 126 ? -0.767 10.860 -6.886 1.00 98.38 126 GLU A C 1
ATOM 999 O O . GLU A 1 126 ? -1.678 11.547 -6.420 1.00 98.38 126 GLU A O 1
ATOM 1004 N N . VAL A 1 127 ? 0.046 10.146 -6.093 1.00 98.31 127 VAL A N 1
ATOM 1005 C CA . VAL A 1 127 ? -0.060 10.156 -4.619 1.00 98.31 127 VAL A CA 1
ATOM 1006 C C . VAL A 1 127 ? 0.070 11.576 -4.070 1.00 98.31 127 VAL A C 1
ATOM 1008 O O . VAL A 1 127 ? -0.774 12.016 -3.290 1.00 98.31 127 VAL A O 1
ATOM 1011 N N . ILE A 1 128 ? 1.107 12.315 -4.482 1.00 98.44 128 ILE A N 1
ATOM 1012 C CA . ILE A 1 128 ? 1.330 13.699 -4.028 1.00 98.44 128 ILE A CA 1
ATOM 1013 C C . ILE A 1 128 ? 0.112 14.567 -4.356 1.00 98.44 128 ILE A C 1
ATOM 1015 O O . ILE A 1 128 ? -0.384 15.298 -3.499 1.00 98.44 128 ILE A O 1
ATOM 1019 N N . LYS A 1 129 ? -0.397 14.465 -5.585 1.00 98.25 129 LYS A N 1
ATOM 1020 C CA . LYS A 1 129 ? -1.566 15.215 -6.045 1.00 98.25 129 LYS A CA 1
ATOM 1021 C C . LYS A 1 129 ? -2.825 14.879 -5.244 1.00 98.25 129 LYS A C 1
ATOM 1023 O O . LYS A 1 129 ? -3.500 15.805 -4.798 1.00 98.25 129 LYS A O 1
ATOM 1028 N N . ALA A 1 130 ? -3.115 13.597 -5.021 1.00 97.62 130 ALA A N 1
ATOM 1029 C CA . ALA A 1 130 ? -4.273 13.164 -4.239 1.00 97.62 130 ALA A CA 1
ATOM 1030 C C . ALA A 1 130 ? -4.190 13.639 -2.782 1.00 97.62 130 ALA A C 1
ATOM 1032 O O . ALA A 1 130 ? -5.183 14.107 -2.229 1.00 97.62 130 ALA A O 1
ATOM 1033 N N . VAL A 1 131 ? -3.003 13.592 -2.166 1.00 96.81 131 VAL A N 1
ATOM 1034 C CA . VAL A 1 131 ? -2.798 14.109 -0.804 1.00 96.81 131 VAL A CA 1
ATOM 1035 C C . VAL A 1 131 ? -3.028 15.619 -0.750 1.00 96.81 131 VAL A C 1
ATOM 1037 O O . VAL A 1 131 ? -3.761 16.083 0.121 1.00 96.81 131 VAL A O 1
ATOM 1040 N N . ILE A 1 132 ? -2.469 16.388 -1.691 1.00 97.69 132 ILE A N 1
ATOM 1041 C CA . ILE A 1 132 ? -2.697 17.841 -1.765 1.00 97.69 132 ILE A CA 1
ATOM 1042 C C . ILE A 1 132 ? -4.196 18.131 -1.900 1.00 97.69 132 ILE A C 1
ATOM 1044 O O . ILE A 1 132 ? -4.755 18.903 -1.124 1.00 97.69 132 ILE A O 1
ATOM 1048 N N . HIS A 1 133 ? -4.879 17.471 -2.832 1.00 97.06 133 HIS A N 1
ATOM 1049 C CA . HIS A 1 133 ? -6.310 17.670 -3.038 1.00 97.06 133 HIS A CA 1
ATOM 1050 C C . HIS A 1 133 ? -7.157 17.285 -1.822 1.00 97.06 133 HIS A C 1
ATOM 1052 O O . HIS A 1 133 ? -8.108 17.998 -1.500 1.00 97.06 133 HIS A O 1
ATOM 1058 N N . PHE A 1 134 ? -6.806 16.203 -1.124 1.00 95.50 134 PHE A N 1
ATOM 1059 C CA . PHE A 1 134 ? -7.440 15.829 0.136 1.00 95.50 134 PHE A CA 1
ATOM 1060 C C . PHE A 1 134 ? -7.261 16.926 1.193 1.00 95.50 134 PHE A C 1
ATOM 1062 O O . PHE A 1 134 ? -8.238 17.348 1.809 1.00 95.50 134 PHE A O 1
ATOM 1069 N N . THR A 1 135 ? -6.043 17.460 1.354 1.00 94.56 135 THR A N 1
ATOM 1070 C CA . THR A 1 135 ? -5.777 18.549 2.314 1.00 94.56 135 THR A CA 1
ATOM 1071 C C . THR A 1 135 ? -6.504 19.850 1.974 1.00 94.56 135 THR A C 1
ATOM 1073 O O . THR A 1 135 ? -6.865 20.609 2.869 1.00 94.56 135 THR A O 1
ATOM 1076 N N . GLU A 1 136 ? -6.781 20.092 0.694 1.00 95.69 136 GLU A N 1
ATOM 1077 C CA . GLU A 1 136 ? -7.570 21.233 0.223 1.00 95.69 136 GLU A CA 1
ATOM 1078 C C . GLU A 1 136 ? -9.091 20.983 0.269 1.00 95.69 136 GLU A C 1
ATOM 1080 O O . GLU A 1 136 ? -9.869 21.847 -0.138 1.00 95.69 136 GLU A O 1
ATOM 1085 N N . GLY A 1 137 ? -9.537 19.811 0.737 1.00 93.00 137 GLY A N 1
ATOM 1086 C CA . GLY A 1 137 ? -10.954 19.442 0.808 1.00 93.00 137 GLY A CA 1
ATOM 1087 C C . GLY A 1 137 ? -11.607 19.193 -0.556 1.00 93.00 137 GLY A C 1
ATOM 1088 O O . GLY A 1 137 ? -12.830 19.265 -0.674 1.00 93.00 137 GLY A O 1
ATOM 1089 N N . ARG A 1 138 ? -10.808 18.930 -1.598 1.00 92.88 138 ARG A N 1
ATOM 1090 C CA . ARG A 1 138 ? -11.271 18.677 -2.974 1.00 92.88 138 ARG A CA 1
ATOM 1091 C C . ARG A 1 138 ? -11.437 17.193 -3.296 1.00 92.88 138 ARG A C 1
ATOM 1093 O O . ARG A 1 138 ? -11.989 16.866 -4.343 1.00 92.88 138 ARG A O 1
ATOM 1100 N N . GLU A 1 139 ? -10.951 16.308 -2.433 1.00 90.12 139 GLU A N 1
ATOM 1101 C CA . GLU A 1 139 ? -10.918 14.869 -2.679 1.00 90.12 139 GLU A CA 1
ATOM 1102 C C . GLU A 1 139 ? -11.075 14.083 -1.371 1.00 90.12 139 GLU A C 1
ATOM 1104 O O . GLU A 1 139 ? -10.854 14.617 -0.285 1.00 90.12 139 GLU A O 1
ATOM 1109 N N . GLU A 1 140 ? -11.502 12.823 -1.461 1.00 93.81 140 GLU A N 1
ATOM 1110 C CA . GLU A 1 140 ? -11.709 11.954 -0.298 1.00 93.81 140 GLU A CA 1
ATOM 1111 C C . GLU A 1 140 ? -10.449 11.148 0.035 1.00 93.81 140 GLU A C 1
ATOM 1113 O O . GLU A 1 140 ? -9.673 10.789 -0.851 1.00 93.81 140 GLU A O 1
ATOM 1118 N N . TRP A 1 141 ? -10.297 10.760 1.306 1.00 94.88 141 TRP A N 1
ATOM 1119 C CA . TRP A 1 141 ? -9.194 9.903 1.763 1.00 94.88 141 TRP A CA 1
ATOM 1120 C C . TRP A 1 141 ? -9.081 8.604 0.955 1.00 94.88 141 TRP A C 1
ATOM 1122 O O . TRP A 1 141 ? -7.990 8.152 0.623 1.00 94.88 141 TRP A O 1
ATOM 1132 N N . ARG A 1 142 ? -10.222 8.049 0.539 1.00 94.69 142 ARG A N 1
ATOM 1133 C CA . ARG A 1 142 ? -10.284 6.843 -0.287 1.00 94.69 142 ARG A CA 1
ATOM 1134 C C . ARG A 1 142 ? -9.515 6.980 -1.607 1.00 94.69 142 ARG A C 1
ATOM 1136 O O . ARG A 1 142 ? -8.984 5.995 -2.108 1.00 94.69 142 ARG A O 1
ATOM 1143 N N . LYS A 1 143 ? -9.430 8.182 -2.188 1.00 97.19 143 LYS A N 1
ATOM 1144 C CA . LYS A 1 143 ? -8.579 8.403 -3.363 1.00 97.19 143 LYS A CA 1
ATOM 1145 C C . LYS A 1 143 ? -7.106 8.270 -3.006 1.00 97.19 143 LYS A C 1
ATOM 1147 O O . LYS A 1 143 ? -6.375 7.619 -3.742 1.00 97.19 143 LYS A O 1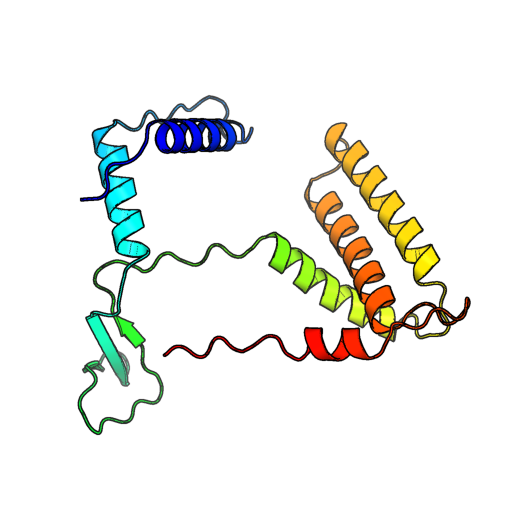
ATOM 1152 N N . VAL A 1 144 ? -6.689 8.869 -1.893 1.00 96.62 144 VAL A N 1
ATOM 1153 C CA . VAL A 1 144 ? -5.309 8.777 -1.404 1.00 96.62 144 VAL A CA 1
ATOM 1154 C C . VAL A 1 144 ? -4.923 7.310 -1.223 1.00 96.62 144 VAL A C 1
ATOM 1156 O O . VAL A 1 144 ? -3.867 6.900 -1.693 1.00 96.62 144 VAL A O 1
ATOM 1159 N N . GLU A 1 145 ? -5.807 6.499 -0.635 1.00 97.50 145 GLU A N 1
ATOM 1160 C CA . GLU A 1 145 ? -5.616 5.046 -0.534 1.00 97.50 145 GLU A CA 1
ATOM 1161 C C . GLU A 1 145 ? -5.425 4.385 -1.904 1.00 97.50 145 GLU A C 1
ATOM 1163 O O . GLU A 1 145 ? -4.528 3.558 -2.059 1.00 97.50 145 GLU A O 1
ATOM 1168 N N . TYR A 1 146 ? -6.227 4.751 -2.909 1.00 97.69 146 TYR A N 1
ATOM 1169 C CA . TYR A 1 146 ? -6.095 4.196 -4.257 1.00 97.69 146 TYR A CA 1
ATOM 1170 C C . TYR A 1 146 ? -4.761 4.540 -4.917 1.00 97.69 146 TYR A C 1
ATOM 1172 O O . TYR A 1 146 ? -4.107 3.636 -5.431 1.00 97.69 146 TYR A O 1
ATOM 1180 N N . GLU A 1 147 ? -4.320 5.794 -4.842 1.00 98.38 147 GLU A N 1
ATOM 1181 C CA . GLU A 1 147 ? -3.023 6.184 -5.409 1.00 98.38 147 GLU A CA 1
ATOM 1182 C C . GLU A 1 147 ? -1.856 5.535 -4.651 1.00 98.38 147 GLU A C 1
ATOM 1184 O O . GLU A 1 147 ? -0.861 5.124 -5.247 1.00 98.38 147 GLU A O 1
ATOM 1189 N N . LEU A 1 148 ? -1.977 5.374 -3.327 1.00 98.25 148 LEU A N 1
ATOM 1190 C CA . LEU A 1 148 ? -0.988 4.645 -2.531 1.00 98.25 148 LEU A CA 1
ATOM 1191 C C . LEU A 1 148 ? -0.896 3.177 -2.959 1.00 98.25 148 LEU A C 1
ATOM 1193 O O . LEU A 1 148 ? 0.208 2.647 -3.082 1.00 98.25 148 LEU A O 1
ATOM 1197 N N . ILE A 1 149 ? -2.034 2.527 -3.208 1.00 98.44 149 ILE A N 1
ATOM 1198 C CA . ILE A 1 149 ? -2.092 1.149 -3.710 1.00 98.44 149 ILE A CA 1
ATOM 1199 C C . ILE A 1 149 ? -1.432 1.045 -5.091 1.00 98.44 149 ILE A C 1
ATOM 1201 O O . ILE A 1 149 ? -0.677 0.100 -5.325 1.00 98.44 149 ILE A O 1
ATOM 1205 N N . ASP A 1 150 ? -1.680 2.000 -5.988 1.00 98.25 150 ASP A N 1
ATOM 1206 C CA . ASP A 1 150 ? -1.109 2.008 -7.340 1.00 98.25 150 ASP A CA 1
ATOM 1207 C C . ASP A 1 150 ? 0.413 2.223 -7.307 1.00 98.25 150 ASP A C 1
ATOM 1209 O O . ASP A 1 150 ? 1.165 1.4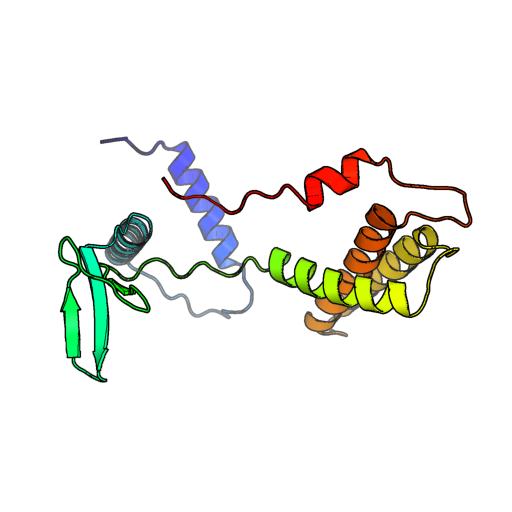76 -7.946 1.00 98.25 150 ASP A O 1
ATOM 1213 N N . ASN A 1 151 ? 0.895 3.131 -6.456 1.00 98.50 151 ASN A N 1
ATOM 1214 C CA . ASN A 1 151 ? 2.327 3.334 -6.247 1.00 98.50 151 ASN A CA 1
ATOM 1215 C C . ASN A 1 151 ? 3.007 2.103 -5.619 1.00 98.50 151 ASN A C 1
ATOM 1217 O O . ASN A 1 151 ? 4.033 1.628 -6.114 1.00 98.50 151 ASN A O 1
ATOM 1221 N N . LEU A 1 152 ? 2.409 1.516 -4.574 1.00 98.44 152 LEU A N 1
ATOM 1222 C CA . LEU A 1 152 ? 2.886 0.260 -3.982 1.00 98.44 152 LEU A CA 1
ATOM 1223 C C . LEU A 1 152 ? 2.926 -0.865 -5.022 1.00 98.44 152 LEU A C 1
ATOM 1225 O O . LEU A 1 152 ? 3.874 -1.649 -5.043 1.00 98.44 152 LEU A O 1
ATOM 1229 N N . ALA A 1 153 ? 1.944 -0.931 -5.921 1.00 98.00 153 ALA A N 1
ATOM 1230 C CA . ALA A 1 153 ? 1.920 -1.924 -6.983 1.00 98.00 153 ALA A CA 1
ATOM 1231 C C . ALA A 1 153 ? 3.097 -1.754 -7.954 1.00 98.00 153 ALA A C 1
ATOM 1233 O O . ALA A 1 153 ? 3.709 -2.750 -8.344 1.00 98.00 153 ALA A O 1
ATOM 1234 N N . MET A 1 154 ? 3.454 -0.520 -8.327 1.00 97.81 154 MET A N 1
ATOM 1235 C CA . MET A 1 154 ? 4.621 -0.278 -9.186 1.00 97.81 154 MET A CA 1
ATOM 1236 C C . MET A 1 154 ? 5.939 -0.597 -8.474 1.00 97.81 154 MET A C 1
ATOM 1238 O O . MET A 1 154 ? 6.831 -1.183 -9.089 1.00 97.81 154 MET A O 1
ATOM 1242 N N . LEU A 1 155 ? 6.046 -0.310 -7.173 1.00 97.69 155 LEU A N 1
ATOM 1243 C CA . LEU A 1 155 ? 7.202 -0.708 -6.363 1.00 97.69 155 LEU A CA 1
ATOM 1244 C C . LEU A 1 155 ? 7.341 -2.235 -6.278 1.00 97.69 155 LEU A C 1
ATOM 1246 O O . LEU A 1 155 ? 8.432 -2.765 -6.487 1.00 97.69 155 LEU A O 1
ATOM 1250 N N . LEU A 1 156 ? 6.239 -2.956 -6.039 1.00 96.31 156 LEU A N 1
ATOM 1251 C CA . LEU A 1 156 ? 6.225 -4.422 -6.038 1.00 96.31 156 LEU A CA 1
ATOM 1252 C C . LEU A 1 156 ? 6.685 -4.980 -7.387 1.00 96.31 156 LEU A C 1
ATOM 1254 O O . LEU A 1 156 ? 7.521 -5.882 -7.427 1.00 96.31 156 LEU A O 1
ATOM 1258 N N . ARG A 1 157 ? 6.199 -4.414 -8.498 1.00 95.19 157 ARG A N 1
ATOM 1259 C CA . ARG A 1 157 ? 6.658 -4.801 -9.838 1.00 95.19 157 ARG A CA 1
ATOM 1260 C C . ARG A 1 157 ? 8.145 -4.559 -10.036 1.00 95.19 157 ARG A C 1
ATOM 1262 O O . ARG A 1 157 ? 8.816 -5.431 -10.573 1.00 95.19 157 ARG A O 1
ATOM 1269 N N . LEU A 1 158 ? 8.670 -3.423 -9.589 1.00 95.12 158 LEU A N 1
ATOM 1270 C CA . LEU A 1 158 ? 10.090 -3.111 -9.731 1.00 95.12 158 LEU A CA 1
ATOM 1271 C C . LEU A 1 158 ? 10.970 -4.116 -8.971 1.00 95.12 158 LEU A C 1
ATOM 1273 O O . LEU A 1 158 ? 12.007 -4.526 -9.484 1.00 95.12 158 LEU A O 1
ATOM 1277 N N . VAL A 1 159 ? 10.544 -4.548 -7.781 1.00 93.19 159 VAL A N 1
ATOM 1278 C CA . VAL A 1 159 ? 11.269 -5.539 -6.965 1.00 93.19 159 VAL A CA 1
ATOM 1279 C C . VAL A 1 159 ? 11.165 -6.961 -7.532 1.00 93.19 159 VAL A C 1
ATOM 1281 O O . VAL A 1 159 ? 12.085 -7.753 -7.342 1.00 93.19 159 VAL A O 1
ATOM 1284 N N . VAL A 1 160 ? 10.073 -7.294 -8.228 1.00 90.62 160 VAL A N 1
ATOM 1285 C CA . VAL A 1 160 ? 9.839 -8.636 -8.796 1.00 90.62 160 VAL A CA 1
ATOM 1286 C C . VAL A 1 160 ? 10.395 -8.778 -10.214 1.00 90.62 160 VAL A C 1
ATOM 1288 O O . VAL A 1 160 ? 11.095 -9.741 -10.511 1.00 90.62 160 VAL A O 1
ATOM 1291 N N . GLU A 1 161 ? 10.068 -7.842 -11.103 1.00 90.81 161 GLU A N 1
ATOM 1292 C CA . GLU A 1 161 ? 10.356 -7.918 -12.541 1.00 90.81 161 GLU A CA 1
ATOM 1293 C C . GLU A 1 161 ? 11.562 -7.065 -12.954 1.00 90.81 161 GLU A C 1
ATOM 1295 O O . GLU A 1 161 ? 12.179 -7.335 -13.986 1.00 90.81 161 GLU A O 1
ATOM 1300 N N . GLY A 1 162 ? 11.882 -6.025 -12.178 1.00 93.19 162 GLY A N 1
ATOM 1301 C CA . GLY A 1 162 ? 12.837 -5.001 -12.582 1.00 93.19 162 GLY A CA 1
ATOM 1302 C C . GLY A 1 162 ? 12.313 -4.064 -13.667 1.00 93.19 162 GLY A C 1
ATOM 1303 O O . GLY A 1 162 ? 11.110 -3.887 -13.866 1.00 93.19 162 GLY A O 1
ATOM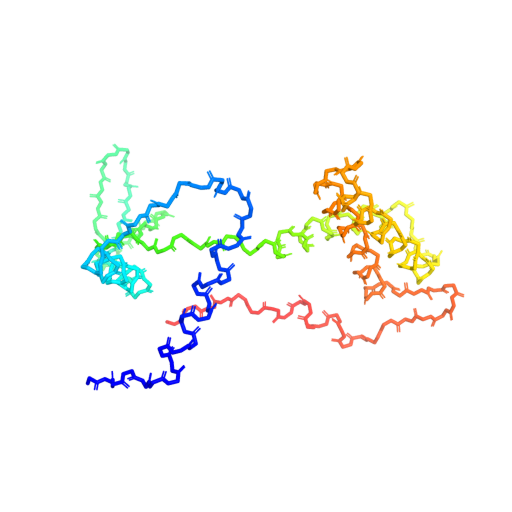 1304 N N . ASP A 1 163 ? 13.254 -3.467 -14.385 1.00 96.19 163 ASP A N 1
ATOM 1305 C CA . ASP A 1 163 ? 13.025 -2.637 -15.561 1.00 96.19 163 ASP A CA 1
ATOM 1306 C C . ASP A 1 163 ? 13.966 -3.119 -16.669 1.00 96.19 163 ASP A C 1
ATOM 1308 O O . ASP A 1 163 ? 15.145 -2.756 -16.737 1.00 96.19 163 ASP A O 1
ATOM 1312 N N . GLN A 1 164 ? 13.448 -3.998 -17.529 1.00 91.75 164 GLN A N 1
ATOM 1313 C CA . GLN A 1 164 ? 14.248 -4.630 -18.579 1.00 91.75 164 GLN A CA 1
ATOM 1314 C C . GLN A 1 164 ? 14.570 -3.676 -19.731 1.00 91.75 164 GLN A C 1
ATOM 1316 O O . GLN A 1 164 ? 15.409 -4.008 -20.566 1.00 91.75 164 GLN A O 1
ATOM 1321 N N . VAL A 1 165 ? 13.947 -2.493 -19.780 1.00 95.19 165 VAL A N 1
ATOM 1322 C CA . VAL A 1 165 ? 14.261 -1.503 -20.814 1.00 95.19 165 VAL A CA 1
ATOM 1323 C C . VAL A 1 165 ? 15.585 -0.812 -20.512 1.00 95.19 165 VAL A C 1
ATOM 1325 O O . VAL A 1 165 ? 16.387 -0.606 -21.420 1.00 95.19 165 VAL A O 1
ATOM 1328 N N . ILE A 1 166 ? 15.850 -0.506 -19.238 1.00 94.50 166 ILE A N 1
ATOM 1329 C CA . ILE A 1 166 ? 17.143 0.046 -18.795 1.00 94.50 166 ILE A CA 1
ATOM 1330 C C . ILE A 1 166 ? 18.136 -1.035 -18.336 1.00 94.50 166 ILE A C 1
ATOM 1332 O O . ILE A 1 166 ? 19.250 -0.714 -17.926 1.00 94.50 166 ILE A O 1
ATOM 1336 N N . GLY A 1 167 ? 17.743 -2.311 -18.389 1.00 92.38 167 GLY A N 1
ATOM 1337 C CA . GLY A 1 167 ? 18.574 -3.445 -17.975 1.00 92.38 167 GLY A CA 1
ATOM 1338 C C . GLY A 1 167 ? 18.683 -3.630 -16.457 1.00 92.38 167 GLY A C 1
ATOM 1339 O O . GLY A 1 167 ? 19.579 -4.330 -15.988 1.00 92.38 167 GLY A O 1
ATOM 1340 N N . PHE A 1 168 ? 17.784 -3.030 -15.673 1.00 91.75 168 PHE A N 1
ATOM 1341 C CA . PHE A 1 168 ? 17.727 -3.236 -14.229 1.00 91.75 168 PHE A CA 1
ATOM 1342 C C . PHE A 1 168 ? 16.998 -4.547 -13.917 1.00 91.75 168 PHE A C 1
ATOM 1344 O O . PHE A 1 168 ? 15.805 -4.677 -14.175 1.00 91.75 168 PHE A O 1
ATOM 1351 N N . THR A 1 169 ? 17.707 -5.519 -13.342 1.00 89.31 169 THR A N 1
ATOM 1352 C CA . THR A 1 169 ? 17.127 -6.797 -12.899 1.00 89.31 169 THR A CA 1
ATOM 1353 C C . THR A 1 169 ? 17.434 -7.010 -11.412 1.00 89.31 169 THR A C 1
ATOM 1355 O O . THR A 1 169 ? 18.610 -6.966 -11.039 1.00 89.31 169 THR A O 1
ATOM 1358 N N . PRO A 1 170 ? 16.420 -7.234 -10.555 1.00 87.25 170 PRO A N 1
ATOM 1359 C CA . PRO A 1 170 ? 16.615 -7.500 -9.136 1.00 87.25 170 PRO A CA 1
ATOM 1360 C C . PRO A 1 170 ? 17.504 -8.730 -8.886 1.00 87.25 170 PRO A C 1
ATOM 1362 O O . PRO A 1 170 ? 17.405 -9.724 -9.611 1.00 87.25 170 PRO A O 1
ATOM 1365 N N . PRO A 1 171 ? 18.365 -8.708 -7.853 1.00 84.44 171 PRO A N 1
ATOM 1366 C CA . PRO A 1 171 ? 19.182 -9.863 -7.499 1.00 84.44 171 PRO A CA 1
ATOM 1367 C C . PRO A 1 171 ? 18.310 -11.024 -6.993 1.00 84.44 171 PRO A C 1
ATOM 1369 O O . PRO A 1 171 ? 17.350 -10.827 -6.248 1.00 84.44 171 PRO A O 1
ATOM 1372 N N . CYS A 1 172 ? 18.686 -12.260 -7.336 1.00 63.97 172 CYS A N 1
ATOM 1373 C CA . CYS A 1 172 ? 17.921 -13.481 -7.038 1.00 63.97 172 CYS A CA 1
ATOM 1374 C C . CYS A 1 172 ? 17.638 -13.727 -5.541 1.00 63.97 172 CYS A C 1
ATOM 1376 O O . CYS A 1 172 ? 16.685 -14.423 -5.205 1.00 63.97 172 CYS A O 1
ATOM 1378 N N . ILE A 1 173 ? 18.418 -13.123 -4.640 1.00 59.50 173 ILE A N 1
ATOM 1379 C CA . ILE A 1 173 ? 18.266 -13.241 -3.180 1.00 59.50 173 ILE A CA 1
ATOM 1380 C C . ILE A 1 173 ? 16.956 -12.590 -2.693 1.00 59.50 173 ILE A C 1
ATOM 1382 O O . ILE A 1 173 ? 16.368 -13.034 -1.707 1.00 59.50 173 ILE A O 1
ATOM 1386 N N . CYS A 1 174 ? 16.452 -11.572 -3.399 1.00 53.16 174 CYS A N 1
ATOM 1387 C CA . CYS A 1 174 ? 15.211 -10.885 -3.035 1.00 53.16 174 CYS A CA 1
ATOM 1388 C C . CYS A 1 174 ? 13.959 -11.766 -3.217 1.00 53.16 174 CYS A C 1
ATOM 1390 O O . CYS A 1 174 ? 12.985 -11.589 -2.488 1.00 53.16 174 CYS A O 1
ATOM 1392 N N . LEU A 1 175 ? 13.993 -12.753 -4.120 1.00 51.22 175 LEU A N 1
ATOM 1393 C CA . LEU A 1 175 ? 12.884 -13.692 -4.346 1.00 51.22 175 LEU A CA 1
ATOM 1394 C C . LEU A 1 175 ? 12.739 -14.719 -3.211 1.00 51.22 175 LEU A C 1
ATOM 1396 O O . LEU A 1 175 ? 11.622 -15.096 -2.860 1.00 51.22 175 LEU A O 1
ATOM 1400 N N . THR A 1 176 ? 13.849 -15.139 -2.598 1.00 40.25 176 THR A N 1
ATOM 1401 C CA . THR A 1 176 ? 13.852 -16.167 -1.544 1.00 40.25 176 THR A CA 1
ATOM 1402 C C . THR A 1 176 ? 13.224 -15.666 -0.242 1.00 40.25 176 THR A C 1
ATOM 1404 O O . THR A 1 176 ? 12.550 -16.431 0.442 1.00 40.25 176 THR A O 1
ATOM 1407 N N . SER A 1 177 ? 13.383 -14.379 0.089 1.00 47.19 177 SER A N 1
ATOM 1408 C CA . SER A 1 177 ? 12.836 -13.796 1.328 1.00 47.19 177 SER A CA 1
ATOM 1409 C C . SER A 1 177 ? 11.312 -13.606 1.276 1.00 47.19 177 SER A C 1
ATOM 1411 O O . SER A 1 177 ? 10.627 -13.796 2.275 1.00 47.19 177 SER A O 1
ATOM 1413 N N . ILE A 1 178 ? 10.755 -13.321 0.091 1.00 51.94 178 ILE A N 1
ATOM 1414 C CA . ILE A 1 178 ? 9.299 -13.202 -0.119 1.00 51.94 178 ILE A CA 1
ATOM 1415 C C . ILE A 1 178 ? 8.603 -14.573 -0.009 1.00 51.94 178 ILE A C 1
ATOM 1417 O O . ILE A 1 178 ? 7.460 -14.643 0.433 1.00 51.94 178 ILE A O 1
ATOM 1421 N N . LEU A 1 179 ? 9.295 -15.660 -0.371 1.00 46.00 179 LEU A N 1
ATOM 1422 C CA . LEU A 1 179 ? 8.783 -17.035 -0.283 1.00 46.00 179 LEU A CA 1
ATOM 1423 C C . LEU A 1 179 ? 9.061 -17.722 1.066 1.00 46.00 179 LEU A C 1
ATOM 1425 O O . LEU A 1 179 ? 8.486 -18.775 1.323 1.00 46.00 179 LEU A O 1
ATOM 1429 N N . SER A 1 180 ? 9.925 -17.151 1.914 1.00 38.16 180 SER A N 1
ATOM 1430 C CA . SER A 1 180 ? 10.350 -17.754 3.191 1.00 38.16 180 SER A CA 1
ATOM 1431 C C . SER A 1 180 ? 9.725 -17.099 4.425 1.00 38.16 180 SER A C 1
ATOM 1433 O O . SER A 1 180 ? 10.234 -17.301 5.524 1.00 38.16 180 SER A O 1
ATOM 1435 N N . ALA A 1 181 ? 8.642 -16.322 4.284 1.00 36.78 181 ALA A N 1
ATOM 1436 C CA . ALA A 1 181 ? 7.859 -15.917 5.450 1.00 36.78 181 ALA A CA 1
ATOM 1437 C C . ALA A 1 181 ? 7.370 -17.197 6.159 1.00 36.78 181 ALA A C 1
ATOM 1439 O O . ALA A 1 181 ? 6.606 -17.954 5.551 1.00 36.78 181 ALA A O 1
ATOM 1440 N N . PRO A 1 182 ? 7.824 -17.490 7.391 1.00 37.53 182 PRO A N 1
ATOM 1441 C CA . PRO A 1 182 ? 7.407 -18.697 8.078 1.00 37.53 182 PRO A CA 1
ATOM 1442 C C . PRO A 1 182 ? 5.912 -18.580 8.351 1.00 37.53 182 PRO A C 1
ATOM 1444 O O . PRO A 1 182 ? 5.450 -17.576 8.898 1.00 37.53 182 PRO A O 1
ATOM 1447 N N . LEU A 1 183 ? 5.157 -19.620 7.995 1.00 37.84 183 LEU A N 1
ATOM 1448 C CA . LEU A 1 183 ? 3.940 -19.926 8.732 1.00 37.84 183 LEU A CA 1
ATOM 1449 C C . LEU A 1 183 ? 4.361 -19.955 10.199 1.00 37.84 183 LEU A C 1
ATOM 1451 O O . LEU A 1 183 ? 5.306 -20.662 10.543 1.00 37.84 183 LEU A O 1
ATOM 1455 N N . ALA A 1 184 ? 3.741 -19.115 11.021 1.00 37.06 184 ALA A N 1
ATOM 1456 C CA . ALA A 1 184 ? 3.921 -19.163 12.457 1.00 37.06 184 ALA A CA 1
ATOM 1457 C C . ALA A 1 184 ? 3.517 -20.568 12.925 1.00 37.06 184 ALA A C 1
ATOM 1459 O O . ALA A 1 184 ? 2.334 -20.858 13.102 1.00 37.06 184 ALA A O 1
ATOM 1460 N N . GLU A 1 185 ? 4.497 -21.458 13.043 1.00 36.31 185 GLU A N 1
ATOM 1461 C CA . GLU A 1 185 ? 4.346 -22.698 13.778 1.00 36.31 185 GLU A CA 1
ATOM 1462 C C . GLU A 1 185 ? 4.358 -22.307 15.250 1.00 36.31 185 GLU A C 1
ATOM 1464 O O . GLU A 1 185 ? 5.353 -21.814 15.780 1.00 36.31 185 GLU A O 1
ATOM 1469 N N . GLY A 1 186 ? 3.182 -22.421 15.863 1.00 40.22 186 GLY A N 1
ATOM 1470 C CA . GLY A 1 186 ? 3.060 -22.414 17.306 1.00 40.22 186 GLY A CA 1
ATOM 1471 C C . GLY A 1 186 ? 3.679 -23.692 17.856 1.00 40.22 186 GLY A C 1
ATOM 1472 O O . GLY A 1 186 ? 3.265 -24.787 17.469 1.00 40.22 186 GLY A O 1
ATOM 1473 N N . GLU A 1 187 ? 4.648 -23.522 18.746 1.00 33.72 187 GLU A N 1
ATOM 1474 C CA . GLU A 1 187 ? 4.874 -24.449 19.856 1.00 33.72 187 GLU A CA 1
ATOM 1475 C C . GLU A 1 187 ? 3.976 -24.054 21.032 1.00 33.72 187 GLU A C 1
ATOM 1477 O O . GLU A 1 187 ? 3.813 -22.832 21.267 1.00 33.72 187 GLU A O 1
#

Secondary structure (DSSP, 8-state):
-PPPPHHHHHHHHHHHHHHTT-TTS-S------HHHHHHHHHHHHHHHS--EEEEEEEEETTEEEE--TT---SS-EEEESSPPPP----HHHHHHHHHHHHHHHHHHHSPSS--HHHHHHHHHHHHHHHHHHHHTTSS-HHHHHHHHHHHHHHHHHHHHH-BTTTTB---THHHHHHH--------